Protein AF-A0A814A1U7-F1 (afdb_monomer_lite)

Radius of gyration: 30.27 Å; chains: 1; bounding box: 47×114×63 Å

Foldseek 3Di:
DPPDDPDPPDDPPPVFKDKAKAWFKKKFKKFWWKKWFKKWFWAFDFDDDDPDTDTDIDIDIDIDMDHGDIDGGLIFGFFDPDDPVQVVVPVDGPPDDDQPPDPDDPVRYDPGGHDPVVRVLLSVLPPVVVVVQVVQQVVCCVVCVNTPDMGTQFMEIETPDMDIDIGIFIWIWMWGDDPDDDIWTWIARPPPRDITTQDDDQLVVQLVCLLVPVVVVVLVVQLVVLVVVPNVRSVVSSVVCDPVPVVVVSVVVSSVRSVCSVCVSVVVVVVVVVVSVVSSVVCVVRYYYDYDPVVVVVVVVVVVVVVVVVVVVVVVVVVVVVVVVVVVVVVVVVD

pLDDT: mean 80.36, std 13.81, range [25.83, 95.94]

Structure (mmCIF, N/CA/C/O backbone):
data_AF-A0A814A1U7-F1
#
_entry.id   AF-A0A814A1U7-F1
#
loop_
_atom_site.group_PDB
_atom_site.id
_atom_site.type_symbol
_atom_site.label_atom_id
_atom_site.label_alt_id
_atom_site.label_comp_id
_atom_site.label_asym_id
_atom_site.label_entity_id
_atom_site.label_seq_id
_atom_site.pdbx_PDB_ins_code
_atom_site.Cartn_x
_atom_site.Cartn_y
_atom_site.Cartn_z
_atom_site.occupancy
_atom_site.B_iso_or_equiv
_atom_site.auth_seq_id
_atom_site.auth_comp_id
_atom_site.auth_asym_id
_atom_site.auth_atom_id
_atom_site.pdbx_PDB_model_num
ATOM 1 N N . MET A 1 1 ? -5.697 7.121 -28.275 1.00 33.81 1 MET A N 1
ATOM 2 C CA . MET A 1 1 ? -5.466 7.755 -26.954 1.00 33.81 1 MET A CA 1
ATOM 3 C C . MET A 1 1 ? -4.164 8.545 -27.004 1.00 33.81 1 MET A C 1
ATOM 5 O O . MET A 1 1 ? -3.128 7.950 -27.264 1.00 33.81 1 MET A O 1
ATOM 9 N N . ARG A 1 2 ? -4.204 9.874 -26.824 1.00 25.83 2 ARG A N 1
ATOM 10 C CA . ARG A 1 2 ? -2.998 10.718 -26.730 1.00 25.83 2 ARG A CA 1
ATOM 11 C C . ARG A 1 2 ? -2.551 10.757 -25.266 1.00 25.83 2 ARG A C 1
ATOM 13 O O . ARG A 1 2 ? -3.166 11.443 -24.463 1.00 25.83 2 ARG A O 1
ATOM 20 N N . PHE A 1 3 ? -1.503 10.012 -24.923 1.00 39.44 3 PHE A N 1
ATOM 21 C CA . PHE A 1 3 ? -0.976 9.874 -23.554 1.00 39.44 3 PHE A CA 1
ATOM 22 C C . PHE A 1 3 ? -0.136 11.070 -23.068 1.00 39.44 3 PHE A C 1
ATOM 24 O O . PHE A 1 3 ? 0.721 10.930 -22.201 1.00 39.44 3 PHE A O 1
ATOM 31 N N . ALA A 1 4 ? -0.369 12.266 -23.603 1.00 35.25 4 ALA A N 1
ATOM 32 C CA . ALA A 1 4 ? 0.457 13.418 -23.290 1.00 35.25 4 ALA A CA 1
ATOM 33 C C . ALA A 1 4 ? -0.356 14.718 -23.236 1.00 35.25 4 ALA A C 1
ATOM 35 O O . ALA A 1 4 ? -0.967 15.077 -24.247 1.00 35.25 4 ALA A O 1
ATOM 36 N N . PRO A 1 5 ? -0.334 15.460 -22.110 1.00 34.09 5 PRO A N 1
ATOM 37 C CA . PRO A 1 5 ? -0.835 16.828 -22.089 1.00 34.09 5 PRO A CA 1
ATOM 38 C C . PRO A 1 5 ? 0.004 17.652 -23.074 1.00 34.09 5 PRO A C 1
ATOM 40 O O . PRO A 1 5 ? 1.224 17.524 -23.081 1.00 34.09 5 PRO A O 1
ATOM 43 N N . GLY A 1 6 ? -0.662 18.406 -23.955 1.00 36.19 6 GLY A N 1
ATOM 44 C CA . GLY A 1 6 ? -0.121 18.991 -25.191 1.00 36.19 6 GLY A CA 1
ATOM 45 C C . GLY A 1 6 ? 1.357 19.393 -25.140 1.00 36.19 6 GLY A C 1
ATOM 46 O O . GLY A 1 6 ? 1.739 20.276 -24.379 1.00 36.19 6 GLY A O 1
ATOM 47 N N . GLY A 1 7 ? 2.182 18.725 -25.958 1.00 36.50 7 GLY A N 1
ATOM 48 C CA . GLY A 1 7 ? 3.602 19.057 -26.146 1.00 36.50 7 GLY A CA 1
ATOM 49 C C . GLY A 1 7 ? 4.580 17.876 -26.246 1.00 36.50 7 GLY A C 1
ATOM 50 O O . GLY A 1 7 ? 5.752 18.099 -26.526 1.00 36.50 7 GLY A O 1
ATOM 51 N N . TRP A 1 8 ? 4.154 16.621 -26.044 1.00 41.31 8 TRP A N 1
ATOM 52 C CA . TRP A 1 8 ? 5.064 15.454 -26.045 1.00 41.31 8 TRP A CA 1
ATOM 53 C C . TRP A 1 8 ? 5.131 14.702 -27.380 1.00 41.31 8 TRP A C 1
ATOM 55 O O . TRP A 1 8 ? 5.110 13.475 -27.414 1.00 41.31 8 TRP A O 1
ATOM 65 N N . THR A 1 9 ? 5.244 15.408 -28.498 1.00 42.94 9 THR A N 1
ATOM 66 C CA . THR A 1 9 ? 5.628 14.790 -29.779 1.00 42.94 9 THR A CA 1
ATOM 67 C C . THR A 1 9 ? 7.149 14.787 -29.936 1.00 42.94 9 THR A C 1
ATOM 69 O O . THR A 1 9 ? 7.675 15.203 -30.962 1.00 42.94 9 THR A O 1
ATOM 72 N N . GLN A 1 10 ? 7.880 14.350 -28.907 1.00 44.16 10 GLN A N 1
ATOM 73 C CA . GLN A 1 10 ? 9.282 13.972 -29.068 1.00 44.16 10 GLN A CA 1
ATOM 74 C C . GLN A 1 10 ? 9.359 12.453 -29.150 1.00 44.16 10 GLN A C 1
ATOM 76 O O . GLN A 1 10 ? 9.298 11.767 -28.136 1.00 44.16 10 GLN A O 1
ATOM 81 N N . SER A 1 11 ? 9.431 11.994 -30.402 1.00 43.44 11 SER A N 1
ATOM 82 C CA . SER A 1 11 ? 10.019 10.748 -30.898 1.00 43.44 11 SER A CA 1
ATOM 83 C C . SER A 1 11 ? 10.572 9.824 -29.806 1.00 43.44 11 SER A C 1
ATOM 85 O O . SER A 1 11 ? 11.769 9.805 -29.517 1.00 43.44 11 SER A O 1
ATOM 87 N N . ALA A 1 12 ? 9.694 9.030 -29.194 1.00 46.31 12 ALA A N 1
ATOM 88 C CA . ALA A 1 12 ? 10.126 7.706 -28.792 1.00 46.31 12 ALA A CA 1
ATOM 89 C C . ALA A 1 12 ? 10.355 6.967 -30.113 1.00 46.31 12 ALA A C 1
ATOM 91 O O . ALA A 1 12 ? 9.418 6.853 -30.898 1.00 46.31 12 ALA A O 1
ATOM 92 N N . LYS A 1 13 ? 11.595 6.551 -30.406 1.00 53.41 13 LYS A N 1
ATOM 93 C CA . LYS A 1 13 ? 11.842 5.620 -31.518 1.00 53.41 13 LYS A CA 1
ATOM 94 C C . LYS A 1 13 ? 10.863 4.454 -31.361 1.00 53.41 13 LYS A C 1
ATOM 96 O O . LYS A 1 13 ? 10.737 3.952 -30.245 1.00 53.41 13 LYS A O 1
ATOM 101 N N . ASP A 1 14 ? 10.188 4.048 -32.432 1.00 54.12 14 ASP A N 1
ATOM 102 C CA . ASP A 1 14 ? 9.080 3.081 -32.376 1.00 54.12 14 ASP A CA 1
ATOM 103 C C . ASP A 1 14 ? 9.466 1.727 -31.734 1.00 54.12 14 ASP A C 1
ATOM 105 O O . ASP A 1 14 ? 8.615 1.053 -31.161 1.00 54.12 14 ASP A O 1
ATOM 109 N N . ASP A 1 15 ? 10.760 1.390 -31.671 1.00 57.28 15 ASP A N 1
ATOM 110 C CA . ASP A 1 15 ? 11.285 0.198 -30.979 1.00 57.28 15 ASP A CA 1
ATOM 111 C C . ASP A 1 15 ? 11.422 0.345 -29.444 1.00 57.28 15 ASP A C 1
ATOM 113 O O . ASP A 1 15 ? 11.873 -0.572 -28.754 1.00 57.28 15 ASP A O 1
ATOM 117 N N . ALA A 1 16 ? 11.097 1.509 -28.872 1.00 74.56 16 ALA A N 1
ATOM 118 C CA . ALA A 1 16 ? 11.360 1.831 -27.467 1.00 74.56 16 ALA A CA 1
ATOM 119 C C . ALA A 1 16 ? 10.161 1.628 -26.530 1.00 74.56 16 ALA A C 1
ATOM 121 O O . ALA A 1 16 ? 10.331 1.817 -25.323 1.00 74.56 16 ALA A O 1
ATOM 122 N N . ILE A 1 17 ? 8.977 1.284 -27.051 1.00 84.31 17 ILE A N 1
ATOM 123 C CA . ILE A 1 17 ? 7.746 1.102 -26.270 1.00 84.31 17 ILE A CA 1
ATOM 124 C C . ILE A 1 17 ? 7.212 -0.313 -26.484 1.00 84.31 17 ILE A C 1
ATOM 126 O O . ILE A 1 17 ? 6.809 -0.688 -27.579 1.00 84.31 17 ILE A O 1
ATOM 130 N N . THR A 1 18 ? 7.144 -1.091 -25.411 1.00 88.19 18 THR A N 1
ATOM 131 C CA . THR A 1 18 ? 6.508 -2.407 -25.400 1.00 88.19 18 THR A CA 1
ATOM 132 C C . THR A 1 18 ? 5.219 -2.321 -24.602 1.00 88.19 18 THR A C 1
ATOM 134 O O . THR A 1 18 ? 5.239 -2.024 -23.408 1.00 88.19 18 THR A O 1
ATOM 137 N N . ILE A 1 19 ? 4.093 -2.592 -25.259 1.00 90.19 19 ILE A N 1
ATOM 138 C CA . ILE A 1 19 ? 2.786 -2.702 -24.612 1.00 90.19 19 ILE A CA 1
ATOM 139 C C . ILE A 1 19 ? 2.450 -4.183 -24.520 1.00 90.19 19 ILE A C 1
ATOM 141 O O . ILE A 1 19 ? 2.336 -4.865 -25.535 1.00 90.19 19 ILE A O 1
ATOM 145 N N . THR A 1 20 ? 2.275 -4.681 -23.304 1.00 89.38 20 THR A N 1
ATOM 146 C CA . THR A 1 20 ? 1.893 -6.070 -23.060 1.00 89.38 20 THR A CA 1
ATOM 147 C C . THR A 1 20 ? 0.608 -6.087 -22.255 1.00 89.38 20 THR A C 1
ATOM 149 O O . THR A 1 20 ? 0.557 -5.563 -21.143 1.00 89.38 20 THR A O 1
ATOM 152 N N . ARG A 1 21 ? -0.442 -6.698 -22.802 1.00 88.38 21 ARG A N 1
ATOM 153 C CA . ARG A 1 21 ? -1.642 -7.007 -22.026 1.00 88.38 21 ARG A CA 1
ATOM 154 C C . ARG A 1 21 ? -1.325 -8.186 -21.111 1.00 88.38 21 ARG A C 1
ATOM 156 O O . ARG A 1 21 ? -0.769 -9.173 -21.571 1.00 88.38 21 ARG A O 1
ATOM 163 N N . ARG A 1 22 ? -1.663 -8.078 -19.830 1.00 87.88 22 ARG A N 1
ATOM 164 C CA . ARG A 1 22 ? -1.512 -9.161 -18.856 1.00 87.88 22 ARG A CA 1
ATOM 165 C C . ARG A 1 22 ? -2.772 -9.311 -18.025 1.00 87.88 22 ARG A C 1
ATOM 167 O O . ARG A 1 22 ? -3.409 -8.319 -17.670 1.00 87.88 22 ARG A O 1
ATOM 174 N N . TYR A 1 23 ? -3.098 -10.548 -17.685 1.00 88.94 23 TYR A N 1
ATOM 175 C CA . TYR A 1 23 ? -4.104 -10.867 -16.684 1.00 88.94 23 TYR A CA 1
ATOM 176 C C . TYR A 1 23 ? -3.419 -11.088 -15.349 1.00 88.94 23 TYR A C 1
ATOM 178 O O . TYR A 1 23 ? -2.764 -12.106 -15.118 1.00 88.94 23 TYR A O 1
ATOM 186 N N . LEU A 1 24 ? -3.551 -10.094 -14.480 1.00 89.94 24 LEU A N 1
ATOM 187 C CA . LEU A 1 24 ? -2.929 -10.125 -13.171 1.00 89.94 24 LEU A CA 1
ATOM 188 C C . LEU A 1 24 ? -3.838 -10.845 -12.175 1.00 89.94 24 LEU A C 1
ATOM 190 O O . LEU A 1 24 ? -5.026 -10.520 -12.108 1.00 89.94 24 LEU A O 1
ATOM 194 N N . PRO A 1 25 ? -3.305 -11.786 -11.386 1.00 90.19 25 PRO A N 1
ATOM 195 C CA . PRO A 1 25 ? -4.079 -12.488 -10.381 1.00 90.19 25 PRO A CA 1
ATOM 196 C C . PRO A 1 25 ? -4.271 -11.613 -9.137 1.00 90.19 25 PRO A C 1
ATOM 198 O O . PRO A 1 25 ? -3.331 -11.009 -8.617 1.00 90.19 25 PRO A O 1
ATOM 201 N N . PHE A 1 26 ? -5.495 -11.584 -8.627 1.00 90.69 26 PHE A N 1
ATOM 202 C CA . PHE A 1 26 ? -5.886 -10.911 -7.399 1.00 90.69 26 PHE A CA 1
ATOM 203 C C . PHE A 1 26 ? -6.677 -11.863 -6.509 1.00 90.69 26 PHE A C 1
ATOM 205 O O . PHE A 1 26 ? -7.679 -12.437 -6.928 1.00 90.69 26 PHE A O 1
ATOM 212 N N . TRP A 1 27 ? -6.270 -11.979 -5.251 1.00 90.81 27 TRP A N 1
ATOM 213 C CA . TRP A 1 27 ? -7.129 -12.534 -4.217 1.00 90.81 27 TRP A CA 1
ATOM 214 C C . TRP A 1 27 ? -8.122 -11.458 -3.798 1.00 90.81 27 TRP A C 1
ATOM 216 O O . TRP A 1 27 ? -7.737 -10.418 -3.268 1.00 90.81 27 TRP A O 1
ATOM 226 N N . ASN A 1 28 ? -9.399 -11.694 -4.064 1.00 91.88 28 ASN A N 1
ATOM 227 C CA . ASN A 1 28 ? -10.483 -10.877 -3.551 1.00 91.88 28 ASN A CA 1
ATOM 228 C C . ASN A 1 28 ? -10.977 -11.519 -2.255 1.00 91.88 28 ASN A C 1
ATOM 230 O O . ASN A 1 28 ? -11.442 -12.663 -2.251 1.00 91.88 28 ASN A O 1
ATOM 234 N N . LEU A 1 29 ? -10.816 -10.785 -1.158 1.00 91.88 29 LEU A N 1
ATOM 235 C CA . LEU A 1 29 ? -11.235 -11.204 0.169 1.00 91.88 29 LEU A CA 1
ATOM 236 C C . LEU A 1 29 ? -12.486 -10.445 0.589 1.00 91.88 29 LEU A C 1
ATOM 238 O O . LEU A 1 29 ? -12.583 -9.227 0.427 1.00 91.88 29 LEU A O 1
ATOM 242 N N . SER A 1 30 ? -13.409 -11.168 1.206 1.00 92.50 30 SER A N 1
ATOM 243 C CA . SER A 1 30 ? -14.515 -10.591 1.957 1.00 92.50 30 SER A CA 1
ATOM 244 C C . SER A 1 30 ? -14.513 -11.160 3.368 1.00 92.50 30 SER A C 1
ATOM 246 O O . SER A 1 30 ? -14.499 -12.375 3.560 1.00 92.50 30 SER A O 1
ATOM 248 N N . LEU A 1 31 ? -14.506 -10.271 4.356 1.00 94.62 31 LEU A N 1
ATOM 249 C CA . LEU A 1 31 ? -14.441 -10.593 5.774 1.00 94.62 31 LEU A CA 1
ATOM 250 C C . LEU A 1 31 ? -15.675 -10.051 6.484 1.00 94.62 31 LEU A C 1
ATOM 252 O O . LEU A 1 31 ? -16.145 -8.946 6.199 1.00 94.62 31 LEU A O 1
ATOM 256 N N . GLN A 1 32 ? -16.185 -10.829 7.428 1.00 95.12 32 GLN A N 1
ATOM 257 C CA . GLN A 1 32 ? -17.180 -10.388 8.395 1.00 95.12 32 GLN A CA 1
ATOM 258 C C . GLN A 1 32 ? -16.664 -10.693 9.794 1.00 95.12 32 GLN A C 1
ATOM 260 O O . GLN A 1 32 ? -16.137 -11.782 10.028 1.00 95.12 32 GLN A O 1
ATOM 265 N N . GLY A 1 33 ? -16.803 -9.737 10.704 1.00 94.56 33 GLY A N 1
ATOM 266 C CA . GLY A 1 33 ? -16.214 -9.847 12.029 1.00 94.56 33 GLY A CA 1
ATOM 267 C C . GLY A 1 33 ? -16.655 -8.763 13.000 1.00 94.56 33 GLY A C 1
ATOM 268 O O . GLY A 1 33 ? -17.528 -7.943 12.698 1.00 94.56 33 GLY A O 1
ATOM 269 N N . SER A 1 34 ? -16.015 -8.747 14.161 1.00 95.56 34 SER A N 1
ATOM 270 C CA . SER A 1 34 ? -16.088 -7.654 15.129 1.00 95.56 34 SER A CA 1
ATOM 271 C C . SER A 1 34 ? -14.692 -7.111 15.423 1.00 95.56 34 SER A C 1
ATOM 273 O O . SER A 1 34 ? -13.684 -7.793 15.245 1.00 95.56 34 SER A O 1
ATOM 275 N N . ILE A 1 35 ? -14.621 -5.848 15.834 1.00 95.88 35 ILE A N 1
ATOM 276 C CA . ILE A 1 35 ? -13.378 -5.206 16.257 1.00 95.88 35 ILE A CA 1
ATOM 277 C C . ILE A 1 35 ? -13.496 -4.841 17.728 1.00 95.88 35 ILE A C 1
ATOM 279 O O . ILE A 1 35 ? -14.439 -4.149 18.099 1.00 95.88 35 ILE A O 1
ATOM 283 N N . ASN A 1 36 ? -12.477 -5.179 18.514 1.00 95.62 36 ASN A N 1
ATOM 284 C CA . ASN A 1 36 ? -12.209 -4.580 19.818 1.00 95.62 36 ASN A CA 1
ATOM 285 C C . ASN A 1 36 ? -10.946 -3.718 19.703 1.00 95.62 36 ASN A C 1
ATOM 287 O O . ASN A 1 36 ? -9.848 -4.238 19.521 1.00 95.62 36 ASN A O 1
ATOM 291 N N . ALA A 1 37 ? -11.092 -2.399 19.760 1.00 95.00 37 ALA A N 1
ATOM 292 C CA . ALA A 1 37 ? -10.016 -1.432 19.574 1.00 95.00 37 ALA A CA 1
ATOM 293 C C . ALA A 1 37 ? -9.726 -0.638 20.851 1.00 95.00 37 ALA A C 1
ATOM 295 O O . ALA A 1 37 ? -10.621 -0.333 21.634 1.00 95.00 37 ALA A O 1
ATOM 296 N N . SER A 1 38 ? -8.468 -0.242 21.018 1.00 94.62 38 SER A N 1
ATOM 297 C CA . SER A 1 38 ? -8.065 0.824 21.931 1.00 94.62 38 SER A CA 1
ATOM 298 C C . SER A 1 38 ? -7.841 2.092 21.112 1.00 94.62 38 SER A C 1
ATOM 300 O O . SER A 1 38 ? -7.116 2.092 20.110 1.00 94.62 38 SER A O 1
ATOM 302 N N . VAL A 1 39 ? -8.508 3.175 21.505 1.00 94.38 39 VAL A N 1
ATOM 303 C CA . VAL A 1 39 ? -8.391 4.470 20.835 1.00 94.38 39 VAL A CA 1
ATOM 304 C C . VAL A 1 39 ? -7.916 5.505 21.839 1.00 94.38 39 VAL A C 1
ATOM 306 O O . VAL A 1 39 ? -8.529 5.715 22.882 1.00 94.38 39 VAL A O 1
ATOM 309 N N . ASN A 1 40 ? -6.823 6.176 21.502 1.00 94.50 40 ASN A N 1
ATOM 310 C CA . ASN A 1 40 ? -6.361 7.356 22.201 1.00 94.50 40 ASN A CA 1
ATOM 311 C C . ASN A 1 40 ? -7.083 8.583 21.649 1.00 94.50 40 ASN A C 1
ATOM 313 O O . ASN A 1 40 ? -6.982 8.917 20.466 1.00 94.50 40 ASN A O 1
ATOM 317 N N . LEU A 1 41 ? -7.796 9.265 22.530 1.00 93.88 41 LEU A N 1
ATOM 318 C CA . LEU A 1 41 ? -8.505 10.500 22.256 1.00 93.88 41 LEU A CA 1
ATOM 319 C C . LEU A 1 41 ? -7.752 11.661 22.880 1.00 93.88 41 LEU A C 1
ATOM 321 O O . LEU A 1 41 ? -7.263 11.553 24.005 1.00 93.88 41 LEU A O 1
ATOM 325 N N . ALA A 1 42 ? -7.670 12.776 22.168 1.00 92.62 42 ALA A N 1
ATOM 326 C CA . ALA A 1 42 ? -7.018 13.970 22.671 1.00 92.62 42 ALA A CA 1
ATOM 327 C C . ALA A 1 42 ? -7.862 15.218 22.449 1.00 92.62 42 ALA A C 1
ATOM 329 O O . ALA A 1 42 ? -8.367 15.465 21.353 1.00 92.62 42 ALA A O 1
ATOM 330 N N . TYR A 1 43 ? -7.976 16.018 23.505 1.00 89.00 43 TYR A N 1
ATOM 331 C CA . TYR A 1 43 ? -8.536 17.359 23.446 1.00 89.00 43 TYR A CA 1
ATOM 332 C C . TYR A 1 43 ? -7.389 18.363 23.507 1.00 89.00 43 TYR A C 1
ATOM 334 O O . TYR A 1 43 ? -6.401 18.169 24.227 1.00 89.00 43 TYR A O 1
ATOM 342 N N . ILE A 1 44 ? -7.497 19.417 22.704 1.00 85.19 44 ILE A N 1
ATOM 343 C CA . ILE A 1 44 ? -6.509 20.490 22.692 1.00 85.19 44 ILE A CA 1
ATOM 344 C C . ILE A 1 44 ? -6.961 21.521 23.717 1.00 85.19 44 ILE A C 1
ATOM 346 O O . ILE A 1 44 ? -7.926 22.250 23.501 1.00 85.19 44 ILE A O 1
ATOM 350 N N . THR A 1 45 ? -6.258 21.583 24.845 1.00 81.44 45 THR A N 1
ATOM 351 C CA . THR A 1 45 ? -6.424 22.692 25.788 1.00 81.44 45 THR A CA 1
ATOM 352 C C . THR A 1 45 ? -5.498 23.823 25.416 1.00 81.44 45 THR A C 1
ATOM 354 O O . THR A 1 45 ? -4.304 23.624 25.200 1.00 81.44 45 THR A O 1
ATOM 357 N N . VAL A 1 46 ? -6.049 25.025 25.375 1.00 82.25 46 VAL A N 1
ATOM 358 C CA . VAL A 1 46 ? -5.271 26.234 25.178 1.00 82.25 46 VAL A CA 1
ATOM 359 C C . VAL A 1 46 ? -5.039 26.859 26.547 1.00 82.25 46 VAL A C 1
ATOM 361 O O . VAL A 1 46 ? -5.940 27.473 27.114 1.00 82.25 46 VAL A O 1
ATOM 364 N N . ALA A 1 47 ? -3.843 26.671 27.104 1.00 77.25 47 ALA A N 1
ATOM 365 C CA . ALA A 1 47 ? -3.455 27.335 28.342 1.00 77.25 47 ALA A CA 1
ATOM 366 C C . ALA A 1 47 ? -2.818 28.686 28.002 1.00 77.25 47 ALA A C 1
ATOM 368 O O . ALA A 1 47 ? -1.869 28.763 27.216 1.00 77.25 47 ALA A O 1
ATOM 369 N N . LYS A 1 48 ? -3.346 29.764 28.587 1.00 70.19 48 LYS A N 1
ATOM 370 C CA . LYS A 1 48 ? -2.769 31.103 28.460 1.00 70.19 48 LYS A CA 1
ATOM 371 C C . LYS A 1 48 ? -1.814 31.338 29.625 1.00 70.19 48 LYS A C 1
ATOM 373 O O . LYS A 1 48 ? -2.259 31.491 30.758 1.00 70.19 48 LYS A O 1
ATOM 378 N N . HIS A 1 49 ? -0.515 31.391 29.340 1.00 74.62 49 HIS A N 1
ATOM 379 C CA . HIS A 1 49 ? 0.507 31.744 30.325 1.00 74.62 49 HIS A CA 1
ATOM 380 C C . HIS A 1 49 ? 1.098 33.108 29.942 1.00 74.62 49 HIS A C 1
ATOM 382 O O . HIS A 1 49 ? 1.958 33.221 29.067 1.00 74.62 49 HIS A O 1
ATOM 388 N N . GLY A 1 50 ? 0.569 34.182 30.533 1.00 81.88 50 GLY A N 1
ATOM 389 C CA . GLY A 1 50 ? 0.903 35.551 30.127 1.00 81.88 50 GLY A CA 1
ATOM 390 C C . GLY A 1 50 ? 0.401 35.887 28.712 1.00 81.88 50 GLY A C 1
ATOM 391 O O . GLY A 1 50 ? -0.802 35.824 28.448 1.00 81.88 50 GLY A O 1
ATOM 392 N N . LYS A 1 51 ? 1.313 36.272 27.804 1.00 75.50 51 LYS A N 1
ATOM 393 C CA . LYS A 1 51 ? 1.012 36.575 26.385 1.00 75.50 51 LYS A CA 1
ATOM 394 C C . LYS A 1 51 ? 1.135 35.359 25.451 1.00 75.50 51 LYS A C 1
ATOM 396 O O . LYS A 1 51 ? 0.725 35.456 24.299 1.00 75.50 51 LYS A O 1
ATOM 401 N N . THR A 1 52 ? 1.665 34.233 25.927 1.00 66.31 52 THR A N 1
ATOM 402 C CA . THR A 1 52 ? 1.923 33.051 25.093 1.00 66.31 52 THR A CA 1
ATOM 403 C C . THR A 1 52 ? 0.769 32.059 25.195 1.00 66.31 52 THR A C 1
ATOM 405 O O . THR A 1 52 ? 0.322 31.701 26.287 1.00 66.31 52 THR A O 1
ATOM 408 N N . ILE A 1 53 ? 0.288 31.621 24.034 1.00 76.44 53 ILE A N 1
ATOM 409 C CA . ILE A 1 53 ? -0.754 30.609 23.879 1.00 76.44 53 ILE A CA 1
ATOM 410 C C . ILE A 1 53 ? -0.051 29.285 23.570 1.00 76.44 53 ILE A C 1
ATOM 412 O O . ILE A 1 53 ? 0.505 29.136 22.484 1.00 76.44 53 ILE A O 1
ATOM 416 N N . VAL A 1 54 ? -0.045 28.339 24.515 1.00 79.75 54 VAL A N 1
ATOM 417 C CA . VAL A 1 54 ? 0.569 27.016 24.306 1.00 79.75 54 VAL A CA 1
ATOM 418 C C . VAL A 1 54 ? -0.534 25.959 24.211 1.00 79.75 54 VAL A C 1
ATOM 420 O O . VAL A 1 54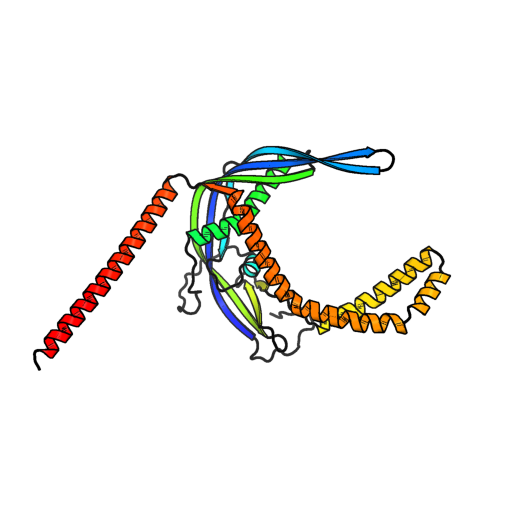 ? -1.238 25.727 25.201 1.00 79.75 54 VAL A O 1
ATOM 423 N N . PRO A 1 55 ? -0.720 25.309 23.048 1.00 79.50 55 PRO A N 1
ATOM 424 C CA . PRO A 1 55 ? -1.632 24.181 22.942 1.00 79.50 55 PRO A CA 1
ATOM 425 C C . PRO A 1 55 ? -1.042 22.990 23.706 1.00 79.50 55 PRO A C 1
ATOM 427 O O . PRO A 1 55 ? 0.042 22.508 23.387 1.00 79.50 55 PRO A O 1
ATOM 430 N N . THR A 1 56 ? -1.754 22.514 24.724 1.00 84.94 56 THR A N 1
ATOM 431 C CA . THR A 1 56 ? -1.412 21.286 25.450 1.00 84.94 56 THR A CA 1
ATOM 432 C C . THR A 1 56 ? -2.401 20.195 25.067 1.00 84.94 56 THR A C 1
ATOM 434 O O . THR A 1 56 ? -3.615 20.387 25.174 1.00 84.94 56 THR A O 1
ATOM 437 N N . GLN A 1 57 ? -1.880 19.047 24.634 1.00 88.19 57 GLN A N 1
ATOM 438 C CA . GLN A 1 57 ? -2.669 17.885 24.241 1.00 88.19 57 GLN A CA 1
ATOM 439 C C . GLN A 1 57 ? -2.637 16.842 25.359 1.00 88.19 57 GLN A C 1
ATOM 441 O O . GLN A 1 57 ? -1.567 16.370 25.744 1.00 88.19 57 GLN A O 1
ATOM 446 N N . ARG A 1 58 ? -3.809 16.485 25.889 1.00 88.75 58 ARG A N 1
ATOM 447 C CA . ARG A 1 58 ? -3.954 15.421 26.892 1.00 88.75 58 ARG A CA 1
ATOM 448 C C . ARG A 1 58 ? -4.639 14.221 26.264 1.00 88.75 58 ARG A C 1
ATOM 450 O O . ARG A 1 58 ? -5.672 14.383 25.620 1.00 88.75 58 ARG A O 1
ATOM 457 N N . TRP A 1 59 ? -4.047 13.046 26.445 1.00 91.81 59 TRP A N 1
ATOM 458 C CA . TRP A 1 59 ? -4.505 11.800 25.842 1.00 91.81 59 TRP A CA 1
ATOM 459 C C . TRP A 1 59 ? -5.267 10.937 26.846 1.00 91.81 59 TRP A C 1
ATOM 461 O O . TRP A 1 59 ? -4.831 10.772 27.983 1.00 91.81 59 TRP A O 1
ATOM 471 N N . HIS A 1 60 ? -6.365 10.343 26.392 1.00 93.50 60 HIS A N 1
ATOM 472 C CA . HIS A 1 60 ? -7.153 9.359 27.125 1.00 93.50 60 HIS A CA 1
ATOM 473 C C . HIS A 1 60 ? -7.330 8.119 26.263 1.00 93.50 60 HIS A C 1
ATOM 475 O O . HIS A 1 60 ? -7.768 8.229 25.122 1.00 93.50 60 HIS A O 1
ATOM 481 N N . SER A 1 61 ? -6.997 6.950 26.802 1.00 93.75 61 SER A N 1
ATOM 482 C CA . SER A 1 61 ? -7.239 5.683 26.117 1.00 93.75 61 SER A CA 1
ATOM 483 C C . SER A 1 61 ? -8.629 5.174 26.473 1.00 93.75 61 SER A C 1
ATOM 485 O O . SER A 1 61 ? -8.959 5.071 27.655 1.00 93.75 61 SER A O 1
ATOM 487 N N . ILE A 1 62 ? -9.443 4.882 25.461 1.00 94.75 62 ILE A N 1
ATOM 488 C CA . ILE A 1 62 ? -10.803 4.370 25.629 1.00 94.75 62 ILE A CA 1
ATOM 489 C C . ILE A 1 62 ? -10.951 3.068 24.827 1.00 94.75 62 ILE A C 1
ATOM 491 O O . ILE A 1 62 ? -10.563 3.033 23.652 1.00 94.75 62 ILE A O 1
ATOM 495 N N . PRO A 1 63 ? -11.489 1.991 25.434 1.00 95.44 63 PRO A N 1
ATOM 496 C CA . PRO A 1 63 ? -11.849 0.788 24.698 1.00 95.44 63 PRO A CA 1
ATOM 497 C C . PRO A 1 63 ? -13.096 1.041 23.843 1.00 95.44 63 PRO A C 1
ATOM 499 O O . PRO A 1 63 ? -14.044 1.695 24.274 1.00 95.44 63 PRO A O 1
ATOM 502 N N . MET A 1 64 ? -13.112 0.499 22.633 1.00 95.56 64 MET A N 1
ATOM 503 C CA . MET A 1 64 ? -14.203 0.653 21.678 1.00 95.56 64 MET A CA 1
ATOM 504 C C . MET A 1 64 ? -14.463 -0.676 20.974 1.00 95.56 64 MET A C 1
ATOM 506 O O . MET A 1 64 ? -13.520 -1.346 20.562 1.00 95.56 64 MET A O 1
ATOM 510 N N . ALA A 1 65 ? -15.734 -1.027 20.791 1.00 95.62 65 ALA A N 1
ATOM 511 C CA . ALA A 1 65 ? -16.138 -2.218 20.054 1.00 95.62 65 ALA A CA 1
ATOM 512 C C . ALA A 1 65 ? -16.969 -1.838 18.822 1.00 95.62 65 ALA A C 1
ATOM 514 O O . ALA A 1 65 ? -17.852 -0.985 18.904 1.00 95.62 65 ALA A O 1
ATOM 515 N N . ILE A 1 66 ? -16.695 -2.475 17.683 1.00 95.69 66 ILE A N 1
ATOM 516 C CA . ILE A 1 66 ? -17.491 -2.358 16.457 1.00 95.69 66 ILE A CA 1
ATOM 517 C C . ILE A 1 66 ? -17.962 -3.757 16.078 1.00 95.69 66 ILE A C 1
ATOM 519 O O . ILE A 1 66 ? -17.169 -4.595 15.651 1.00 95.69 66 ILE A O 1
ATOM 523 N N . ASN A 1 67 ? -19.263 -3.996 16.213 1.00 95.50 67 ASN A N 1
ATOM 524 C CA . ASN A 1 67 ? -19.880 -5.282 15.898 1.00 95.50 67 ASN A CA 1
ATOM 525 C C . ASN A 1 67 ? -20.358 -5.323 14.441 1.00 95.50 67 ASN A C 1
ATOM 527 O O . ASN A 1 67 ? -20.721 -4.293 13.873 1.00 95.50 67 ASN A O 1
ATOM 531 N N . ASN A 1 68 ? -20.419 -6.527 13.865 1.00 93.06 68 ASN A N 1
ATOM 532 C CA . ASN A 1 68 ? -20.956 -6.787 12.522 1.00 93.06 68 ASN A CA 1
ATOM 533 C C . ASN A 1 68 ? -20.267 -5.985 11.404 1.00 93.06 68 ASN A C 1
ATOM 535 O O . ASN A 1 68 ? -20.910 -5.529 10.455 1.00 93.06 68 ASN A O 1
ATOM 539 N N . LEU A 1 69 ? -18.948 -5.815 11.499 1.00 94.75 69 LEU A N 1
ATOM 540 C CA . LEU A 1 69 ? -18.171 -5.187 10.445 1.00 94.75 69 LEU A CA 1
ATOM 541 C C . LEU A 1 69 ? -18.090 -6.117 9.232 1.00 94.75 69 LEU A C 1
ATOM 543 O O . LEU A 1 69 ? -17.680 -7.269 9.354 1.00 94.75 69 LEU A O 1
ATOM 547 N N . SER A 1 70 ? -18.410 -5.594 8.047 1.00 94.31 70 SER A N 1
ATOM 548 C CA . SER A 1 70 ? -18.192 -6.285 6.776 1.00 94.31 70 SER A CA 1
ATOM 549 C C . SER A 1 70 ? -17.173 -5.518 5.938 1.00 94.31 70 SER A C 1
ATOM 551 O O . SER A 1 70 ? -17.435 -4.400 5.502 1.00 94.31 70 SER A O 1
ATOM 553 N N . LEU A 1 71 ? -16.018 -6.136 5.701 1.00 92.56 71 LEU A N 1
ATOM 554 C CA . LEU A 1 71 ? -15.012 -5.662 4.755 1.00 92.56 71 LEU A CA 1
ATOM 555 C C . LEU A 1 71 ? -15.187 -6.461 3.470 1.00 92.56 71 LEU A C 1
ATOM 557 O O . LEU A 1 71 ? -14.918 -7.659 3.448 1.00 92.56 71 LEU A O 1
ATOM 561 N N . ARG A 1 72 ? -15.695 -5.824 2.419 1.00 90.81 72 ARG A N 1
ATOM 562 C CA . ARG A 1 72 ? -15.975 -6.485 1.140 1.00 90.81 72 ARG A CA 1
ATOM 563 C C . ARG A 1 72 ? -14.965 -6.062 0.091 1.00 90.81 72 ARG A C 1
ATOM 565 O O . ARG A 1 72 ? -14.492 -4.930 0.107 1.00 90.81 72 ARG A O 1
ATOM 572 N N . ASP A 1 73 ? -14.689 -6.983 -0.823 1.00 86.31 73 ASP A N 1
ATOM 573 C CA . ASP A 1 73 ? -13.877 -6.753 -2.015 1.00 86.31 73 ASP A CA 1
ATOM 574 C C . ASP A 1 73 ? -12.482 -6.175 -1.751 1.00 86.31 73 ASP A C 1
ATOM 576 O O . ASP A 1 73 ? -11.980 -5.323 -2.488 1.00 86.31 73 ASP A O 1
ATOM 580 N N . VAL A 1 74 ? -11.818 -6.674 -0.708 1.00 90.38 74 VAL A N 1
ATOM 581 C CA . VAL A 1 74 ? -10.413 -6.355 -0.477 1.00 90.38 74 VAL A CA 1
ATOM 582 C C . VAL A 1 74 ? -9.579 -7.098 -1.517 1.00 90.38 74 VAL A C 1
ATOM 584 O O . VAL A 1 74 ? -9.368 -8.306 -1.419 1.00 90.38 74 VAL A O 1
ATOM 587 N N . ASN A 1 75 ? -9.113 -6.361 -2.522 1.00 90.88 75 ASN A N 1
ATOM 588 C CA . ASN A 1 75 ? -8.340 -6.900 -3.636 1.00 90.88 75 ASN A CA 1
ATOM 589 C C . ASN A 1 75 ? -6.849 -6.886 -3.316 1.00 90.88 75 ASN A C 1
ATOM 591 O O . ASN A 1 75 ? -6.275 -5.848 -2.987 1.00 90.88 75 ASN A O 1
ATOM 595 N N . ILE A 1 76 ? -6.213 -8.047 -3.425 1.00 89.94 76 ILE A N 1
ATOM 596 C CA . ILE A 1 76 ? -4.802 -8.228 -3.102 1.00 89.94 76 ILE A CA 1
ATOM 597 C C . ILE A 1 76 ? -4.114 -8.804 -4.314 1.00 89.94 76 ILE A C 1
ATOM 599 O O . ILE A 1 76 ? -4.423 -9.916 -4.735 1.00 89.94 76 ILE A O 1
ATOM 603 N N . TYR A 1 77 ? -3.156 -8.062 -4.859 1.00 89.31 77 TYR A N 1
ATOM 604 C CA . TYR A 1 77 ? -2.348 -8.564 -5.956 1.00 89.31 77 TYR A CA 1
ATOM 605 C C . TYR A 1 77 ? -1.574 -9.805 -5.512 1.00 89.31 77 TYR A C 1
ATOM 607 O O . TYR A 1 77 ? -0.749 -9.759 -4.594 1.00 89.31 77 TYR A O 1
ATOM 615 N N . ALA A 1 78 ? -1.869 -10.914 -6.177 1.00 80.31 78 ALA A N 1
ATOM 616 C CA . ALA A 1 78 ? -1.450 -12.242 -5.783 1.00 80.31 78 ALA A CA 1
ATOM 617 C C . ALA A 1 78 ? -0.099 -12.628 -6.381 1.00 80.31 78 ALA A C 1
ATOM 619 O O . ALA A 1 78 ? 0.231 -13.797 -6.342 1.00 80.31 78 ALA A O 1
ATOM 620 N N . ALA A 1 79 ? 0.686 -11.710 -6.940 1.00 80.62 79 ALA A N 1
ATOM 621 C CA . ALA A 1 79 ? 1.977 -12.053 -7.523 1.00 80.62 79 ALA A CA 1
ATOM 622 C C . ALA A 1 79 ? 3.101 -11.110 -7.068 1.00 80.62 79 ALA A C 1
ATOM 624 O O . ALA A 1 79 ? 2.912 -10.228 -6.215 1.00 80.62 79 ALA A O 1
ATOM 625 N N . GLN A 1 80 ? 4.313 -11.385 -7.552 1.00 75.75 80 GLN A N 1
ATOM 626 C CA . GLN A 1 80 ? 5.537 -10.670 -7.170 1.00 75.75 80 GLN A CA 1
ATOM 627 C C . GLN A 1 80 ? 6.213 -9.948 -8.341 1.00 75.75 80 GLN A C 1
ATOM 629 O O . GLN A 1 80 ? 7.178 -9.224 -8.102 1.00 75.75 80 GLN A O 1
ATOM 634 N N . THR A 1 81 ? 5.756 -10.124 -9.588 1.00 77.88 81 THR A N 1
ATOM 635 C CA . THR A 1 81 ? 6.514 -9.587 -10.732 1.00 77.88 81 THR A CA 1
ATOM 636 C C . THR A 1 81 ? 6.347 -8.081 -10.895 1.00 77.88 81 THR A C 1
ATOM 638 O O . THR A 1 81 ? 7.291 -7.407 -11.311 1.00 77.88 81 THR A O 1
ATOM 641 N N . LEU A 1 82 ? 5.178 -7.536 -10.543 1.00 84.31 82 LEU A N 1
ATOM 642 C CA . LEU A 1 82 ? 4.892 -6.109 -10.652 1.00 84.31 82 LEU A CA 1
ATOM 643 C C . LEU A 1 82 ? 4.919 -5.396 -9.300 1.00 84.31 82 LEU A C 1
ATOM 645 O O . LEU A 1 82 ? 4.640 -5.959 -8.239 1.00 84.31 82 LEU A O 1
ATOM 649 N N . ASP A 1 83 ? 5.235 -4.104 -9.358 1.00 83.31 83 ASP A N 1
ATOM 650 C CA . ASP A 1 83 ? 5.271 -3.248 -8.182 1.00 83.31 83 ASP A CA 1
ATOM 651 C C . ASP A 1 83 ? 3.861 -3.006 -7.622 1.00 83.31 83 ASP A C 1
ATOM 653 O O . ASP A 1 83 ? 3.051 -2.259 -8.183 1.00 83.31 83 ASP A O 1
ATOM 657 N N . ARG A 1 84 ? 3.602 -3.601 -6.453 1.00 82.62 84 ARG A N 1
ATOM 658 C CA . ARG A 1 84 ? 2.361 -3.443 -5.681 1.00 82.62 84 ARG A CA 1
ATOM 659 C C . ARG A 1 84 ? 2.025 -1.990 -5.391 1.00 82.62 84 ARG A C 1
ATOM 661 O O . ARG A 1 84 ? 0.851 -1.650 -5.307 1.00 82.62 84 ARG A O 1
ATOM 668 N N . TYR A 1 85 ? 3.026 -1.124 -5.235 1.00 83.25 85 TYR A N 1
ATOM 669 C CA . TYR A 1 85 ? 2.771 0.282 -4.951 1.00 83.25 85 TYR A CA 1
ATOM 670 C C . TYR A 1 85 ? 2.014 0.972 -6.091 1.00 83.25 85 TYR A C 1
ATOM 672 O O . TYR A 1 85 ? 1.060 1.708 -5.840 1.00 83.25 85 TYR A O 1
ATOM 680 N N . HIS A 1 86 ? 2.423 0.733 -7.337 1.00 86.94 86 HIS A N 1
ATOM 681 C CA . HIS A 1 86 ? 1.745 1.294 -8.502 1.00 86.94 86 HIS A CA 1
ATOM 682 C C . HIS A 1 86 ? 0.407 0.600 -8.760 1.00 86.94 86 HIS A C 1
ATOM 684 O O . HIS A 1 86 ? -0.564 1.282 -9.073 1.00 86.94 86 HIS A O 1
ATOM 690 N N . LEU A 1 87 ? 0.325 -0.715 -8.544 1.00 88.69 87 LEU A N 1
ATOM 691 C CA . LEU A 1 87 ? -0.935 -1.452 -8.658 1.00 88.69 87 LEU A CA 1
ATOM 692 C C . LEU A 1 87 ? -1.997 -0.952 -7.680 1.00 88.69 87 LEU A C 1
ATOM 694 O O . LEU A 1 87 ? -3.117 -0.703 -8.096 1.00 88.69 87 LEU A O 1
ATOM 698 N N . ASN A 1 88 ? -1.640 -0.705 -6.420 1.00 85.25 88 ASN A N 1
ATOM 699 C CA . ASN A 1 88 ? -2.582 -0.205 -5.415 1.00 85.25 88 ASN A CA 1
ATOM 700 C C . ASN A 1 88 ? -3.065 1.233 -5.691 1.00 85.25 88 ASN A C 1
ATOM 702 O O . ASN A 1 88 ? -3.989 1.702 -5.030 1.00 85.25 88 ASN A O 1
ATOM 706 N N . LYS A 1 89 ? -2.441 1.960 -6.632 1.00 86.69 89 LYS A N 1
ATOM 707 C CA . LYS A 1 89 ? -2.942 3.263 -7.106 1.00 86.69 89 LYS A CA 1
ATOM 708 C C . LYS A 1 89 ? -3.997 3.133 -8.194 1.00 86.69 89 LYS A C 1
ATOM 710 O O . LYS A 1 89 ? -4.781 4.062 -8.364 1.00 86.69 89 LYS A O 1
ATOM 715 N N . LEU A 1 90 ? -3.988 2.029 -8.939 1.00 86.81 90 LEU A N 1
ATOM 716 C CA . LEU A 1 90 ? -5.101 1.670 -9.803 1.00 86.81 90 LEU A CA 1
ATOM 717 C C . LEU A 1 90 ? -6.206 1.239 -8.842 1.00 86.81 90 LEU A C 1
ATOM 719 O O . LEU A 1 90 ? -6.035 0.269 -8.109 1.00 86.81 90 LEU A O 1
ATOM 723 N N . ASN A 1 91 ? -7.289 2.005 -8.743 1.00 84.81 91 ASN A N 1
ATOM 724 C CA . ASN A 1 91 ? -8.384 1.710 -7.818 1.00 84.81 91 ASN A CA 1
ATOM 725 C C . ASN A 1 91 ? -9.199 0.505 -8.330 1.00 84.81 91 ASN A C 1
ATOM 727 O O . ASN A 1 91 ? -10.337 0.650 -8.776 1.00 84.81 91 ASN A O 1
ATOM 731 N N . ILE A 1 92 ? -8.568 -0.671 -8.343 1.00 86.69 92 ILE A N 1
ATOM 732 C CA . ILE A 1 92 ? -9.071 -1.900 -8.951 1.00 86.69 92 ILE A CA 1
ATOM 733 C C . ILE A 1 92 ? -10.283 -2.378 -8.159 1.00 86.69 92 ILE A C 1
ATOM 735 O O . ILE A 1 92 ? -10.190 -2.684 -6.967 1.00 86.69 92 ILE A O 1
ATOM 739 N N . SER A 1 93 ? -11.417 -2.477 -8.849 1.00 84.75 93 SER A N 1
ATOM 740 C CA . SER A 1 93 ? -12.686 -2.920 -8.285 1.00 84.75 93 SER A CA 1
ATOM 741 C C . SER A 1 93 ? -13.339 -3.966 -9.180 1.00 84.75 93 SER A C 1
ATOM 743 O O . SER A 1 93 ? -13.457 -3.781 -10.389 1.00 84.75 93 SER A O 1
ATOM 745 N N . PHE A 1 94 ? -13.808 -5.054 -8.567 1.00 82.12 94 PHE A N 1
ATOM 746 C CA . PHE A 1 94 ? -14.528 -6.138 -9.244 1.00 82.12 94 PHE A CA 1
ATOM 747 C C . PHE A 1 94 ? -16.055 -6.015 -9.110 1.00 82.12 94 PHE A C 1
ATOM 749 O O . PHE A 1 94 ? -16.777 -6.928 -9.498 1.00 82.12 94 PHE A O 1
ATOM 756 N N . HIS A 1 95 ? -16.564 -4.910 -8.550 1.00 70.50 95 HIS A N 1
ATOM 757 C CA . HIS A 1 95 ? -17.955 -4.809 -8.086 1.00 70.50 95 HIS A CA 1
ATOM 758 C C . HIS A 1 95 ? -19.008 -4.899 -9.207 1.00 70.50 95 HIS A C 1
ATOM 760 O O . HIS A 1 95 ? -20.143 -5.274 -8.942 1.00 70.50 95 HIS A O 1
ATOM 766 N N . ASN A 1 96 ? -18.639 -4.602 -10.459 1.00 57.69 96 ASN A N 1
ATOM 767 C CA . ASN A 1 96 ? -19.597 -4.421 -11.558 1.00 57.69 96 ASN A CA 1
ATOM 768 C C . ASN A 1 96 ? -19.317 -5.264 -12.809 1.00 57.69 96 ASN A C 1
ATOM 770 O O . ASN A 1 96 ? -19.825 -4.923 -13.877 1.00 57.69 96 ASN A O 1
ATOM 774 N N . GLN A 1 97 ? -18.459 -6.289 -12.750 1.00 59.94 97 GLN A N 1
ATOM 775 C CA . GLN A 1 97 ? -17.875 -6.807 -13.992 1.00 59.94 97 GLN A CA 1
ATOM 776 C C . GLN A 1 97 ? -17.956 -8.311 -14.160 1.00 59.94 97 GLN A C 1
ATOM 778 O O . GLN A 1 97 ? -17.621 -9.088 -13.268 1.00 59.94 97 GLN A O 1
ATOM 783 N N . ASN A 1 98 ? -18.396 -8.678 -15.368 1.00 49.44 98 ASN A N 1
ATOM 784 C CA . ASN A 1 98 ? -18.382 -10.026 -15.898 1.00 49.44 98 ASN A CA 1
ATOM 785 C C . ASN A 1 98 ? -16.977 -10.590 -15.722 1.00 49.44 98 ASN A C 1
ATOM 787 O O . ASN A 1 98 ? -16.031 -10.143 -16.371 1.00 49.44 98 ASN A O 1
ATOM 791 N N . ILE A 1 99 ? -16.866 -11.560 -14.818 1.00 54.53 99 ILE A N 1
ATOM 792 C CA . ILE A 1 99 ? -15.707 -12.432 -14.690 1.00 54.53 99 ILE A CA 1
ATOM 793 C C . ILE A 1 99 ? -15.480 -12.990 -16.093 1.00 54.53 99 ILE A C 1
ATOM 795 O O . ILE A 1 99 ? -16.298 -13.759 -16.598 1.00 54.53 99 ILE A O 1
ATOM 799 N N . VAL A 1 100 ? -14.438 -12.512 -16.774 1.00 55.38 100 VAL A N 1
ATOM 800 C CA . VAL A 1 100 ? -14.128 -12.983 -18.120 1.00 55.38 100 VAL A CA 1
ATOM 801 C C . VAL A 1 100 ? -13.819 -14.464 -17.979 1.00 55.38 100 VAL A C 1
ATOM 803 O O . VAL A 1 100 ? -12.904 -14.836 -17.246 1.00 55.38 100 VAL A O 1
ATOM 806 N N . ASN A 1 101 ? -14.613 -15.306 -18.637 1.00 48.06 101 ASN A N 1
ATOM 807 C CA . ASN A 1 101 ? -14.346 -16.732 -18.703 1.00 48.06 101 ASN A CA 1
ATOM 808 C C . ASN A 1 101 ? -13.057 -16.887 -19.521 1.00 48.06 101 ASN A C 1
ATOM 810 O O . ASN A 1 101 ? -13.055 -16.661 -20.734 1.00 48.06 101 ASN A O 1
ATOM 814 N N . LEU A 1 102 ? -11.933 -17.090 -18.830 1.00 59.00 102 LEU A N 1
ATOM 815 C CA . LEU A 1 102 ? -10.605 -16.986 -19.419 1.00 59.00 102 LEU A CA 1
ATOM 816 C C . LEU A 1 102 ? -10.346 -18.190 -20.331 1.00 59.00 102 LEU A C 1
ATOM 818 O O . LEU A 1 102 ? -9.822 -19.209 -19.900 1.00 59.00 102 LEU A O 1
ATOM 822 N N . ASN A 1 103 ? -10.677 -18.046 -21.610 1.00 52.06 103 ASN A N 1
ATOM 823 C CA . ASN A 1 103 ? -10.218 -18.934 -22.672 1.00 52.06 103 ASN A CA 1
ATOM 824 C C . ASN A 1 103 ? -8.865 -18.393 -23.183 1.00 52.06 103 ASN A C 1
ATOM 826 O O . ASN A 1 103 ? -8.797 -17.816 -24.266 1.00 52.06 103 ASN A O 1
ATOM 830 N N . TYR A 1 104 ? -7.813 -18.432 -22.355 1.00 53.56 104 TYR A N 1
ATOM 831 C CA . TYR A 1 104 ? -6.538 -17.760 -22.660 1.00 53.56 104 TYR A CA 1
ATOM 832 C C . TYR A 1 104 ? -5.377 -18.724 -22.883 1.00 53.56 104 TYR A C 1
ATOM 834 O O . TYR A 1 104 ? -5.207 -19.706 -22.166 1.00 53.56 104 TYR A O 1
ATOM 842 N N . GLN A 1 105 ? -4.559 -18.384 -23.883 1.00 54.84 105 GLN A N 1
ATOM 843 C CA . GLN A 1 105 ? -3.240 -18.960 -24.107 1.00 54.84 105 GLN A CA 1
ATOM 844 C C . GLN A 1 105 ? -2.360 -18.694 -22.875 1.00 54.84 105 GLN A C 1
ATOM 846 O O . GLN A 1 105 ? -2.358 -17.595 -22.322 1.00 54.84 105 GLN A O 1
ATOM 851 N N . GLU A 1 106 ? -1.596 -19.704 -22.465 1.00 56.44 106 GLU A N 1
ATOM 852 C CA . GLU A 1 106 ? -0.814 -19.796 -21.218 1.00 56.44 106 GLU A CA 1
ATOM 853 C C . GLU A 1 106 ? 0.194 -18.642 -20.982 1.00 56.44 106 GLU A C 1
ATOM 855 O O . GLU A 1 106 ? 0.708 -18.475 -19.876 1.00 56.44 106 GLU A O 1
ATOM 860 N N . ASN A 1 107 ? 0.443 -17.815 -22.006 1.00 56.66 107 ASN A N 1
ATOM 861 C CA . ASN A 1 107 ? 1.389 -16.696 -22.003 1.00 56.66 107 ASN A CA 1
ATOM 862 C C . ASN A 1 107 ? 0.815 -15.364 -21.475 1.00 56.66 107 ASN A C 1
ATOM 864 O O . ASN A 1 107 ? 1.592 -14.476 -21.122 1.00 56.66 107 ASN A O 1
ATOM 868 N N . ASP A 1 108 ? -0.512 -15.205 -21.403 1.00 64.31 108 ASP A N 1
ATOM 869 C CA . ASP A 1 108 ? -1.152 -13.940 -20.988 1.00 64.31 108 ASP A CA 1
ATOM 870 C C . ASP A 1 108 ? -1.448 -13.871 -19.480 1.00 64.31 108 ASP A C 1
ATOM 872 O O . ASP A 1 108 ? -1.793 -12.807 -18.947 1.00 64.31 108 ASP A O 1
ATOM 876 N N . ILE A 1 109 ? -1.318 -15.006 -18.789 1.00 68.12 109 ILE A N 1
ATOM 877 C CA . ILE A 1 109 ? -1.564 -15.148 -17.356 1.00 68.12 109 ILE A CA 1
ATOM 878 C C . ILE A 1 109 ? -0.230 -15.098 -16.619 1.00 68.12 109 ILE A C 1
ATOM 880 O O . ILE A 1 109 ? 0.727 -15.786 -16.964 1.00 68.12 109 ILE A O 1
ATOM 884 N N . GLU A 1 110 ? -0.158 -14.287 -15.568 1.00 67.19 110 GLU A N 1
ATOM 885 C CA . GLU A 1 110 ? 1.030 -14.263 -14.726 1.00 67.19 110 GLU A CA 1
ATOM 886 C C . GLU A 1 110 ? 1.166 -15.579 -13.939 1.00 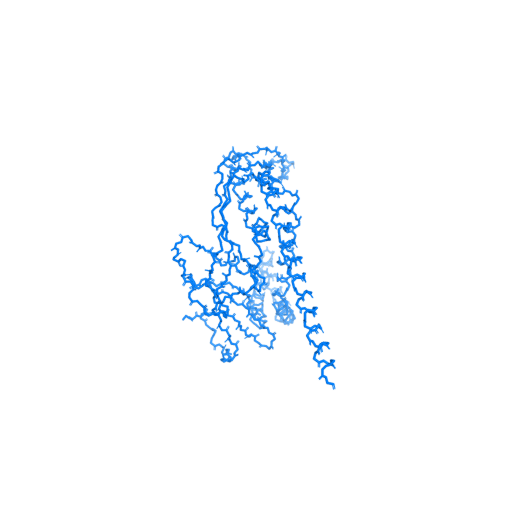67.19 110 GLU A C 1
ATOM 888 O O . GLU A 1 110 ? 0.349 -15.889 -13.073 1.00 67.19 110 GLU A O 1
ATOM 893 N N . GLN A 1 111 ? 2.219 -16.345 -14.236 1.00 58.84 111 GLN A N 1
ATOM 894 C CA . GLN A 1 111 ? 2.387 -17.738 -13.793 1.00 58.84 111 GLN A CA 1
ATOM 895 C C . GLN A 1 111 ? 2.827 -17.912 -12.325 1.00 58.84 111 GLN A C 1
ATOM 897 O O . GLN A 1 111 ? 3.055 -19.030 -11.875 1.00 58.84 111 GLN A O 1
ATOM 902 N N . TRP A 1 112 ? 2.922 -16.831 -11.545 1.00 66.81 112 TRP A N 1
ATOM 903 C CA . TRP A 1 112 ? 3.455 -16.871 -10.178 1.00 66.81 112 TRP A CA 1
ATOM 904 C C . TRP A 1 112 ? 2.471 -16.285 -9.173 1.00 66.81 112 TRP A C 1
ATOM 906 O O . TRP A 1 112 ? 2.670 -15.190 -8.643 1.00 66.81 112 TRP A O 1
ATOM 916 N N . THR A 1 113 ? 1.401 -17.032 -8.899 1.00 74.88 113 THR A N 1
ATOM 917 C CA . THR A 1 113 ? 0.485 -16.713 -7.805 1.00 74.88 113 THR A CA 1
ATOM 918 C C . THR A 1 113 ? 1.090 -17.124 -6.468 1.00 74.88 113 THR A C 1
ATOM 920 O O . THR A 1 113 ? 1.351 -18.298 -6.216 1.00 74.88 113 THR A O 1
ATOM 923 N N . VAL A 1 114 ? 1.280 -16.145 -5.597 1.00 76.81 114 VAL A N 1
ATOM 924 C CA . VAL A 1 114 ? 1.480 -16.299 -4.163 1.00 76.81 114 VAL A CA 1
ATOM 925 C C . VAL A 1 114 ? 0.329 -17.123 -3.585 1.00 76.81 114 VAL A C 1
ATOM 927 O O . VAL A 1 114 ? -0.835 -16.953 -3.970 1.00 76.81 114 VAL A O 1
ATOM 930 N N . ASP A 1 115 ? 0.666 -18.015 -2.657 1.00 79.56 115 ASP A N 1
ATOM 931 C CA . ASP A 1 115 ? -0.319 -18.831 -1.967 1.00 79.56 115 ASP A CA 1
ATOM 932 C C . ASP A 1 115 ? -1.331 -17.958 -1.210 1.00 79.56 115 ASP A C 1
ATOM 934 O O . ASP A 1 115 ? -1.077 -16.807 -0.844 1.00 79.56 115 ASP A O 1
ATOM 938 N N . ARG A 1 116 ? -2.513 -18.526 -0.993 1.00 82.19 116 ARG A N 1
ATOM 939 C CA . ARG A 1 116 ? -3.654 -17.838 -0.391 1.00 82.19 116 ARG A CA 1
ATOM 940 C C . ARG A 1 116 ? -3.334 -17.228 0.972 1.00 82.19 116 ARG A C 1
ATOM 942 O O . ARG A 1 116 ? -3.790 -16.127 1.261 1.00 82.19 116 ARG A O 1
ATOM 949 N N . ASP A 1 117 ? -2.565 -17.923 1.802 1.00 80.44 117 ASP A N 1
ATOM 950 C CA . ASP A 1 117 ? -2.338 -17.516 3.187 1.00 80.44 117 ASP A CA 1
ATOM 951 C C . ASP A 1 117 ? -1.297 -16.388 3.252 1.00 80.44 117 ASP A C 1
ATOM 953 O O . ASP A 1 117 ? -1.494 -15.392 3.951 1.00 80.44 117 ASP A O 1
ATOM 957 N N . THR A 1 118 ? -0.258 -16.456 2.417 1.00 77.62 118 THR A N 1
ATOM 958 C CA . THR A 1 118 ? 0.664 -15.333 2.213 1.00 77.62 118 THR A CA 1
ATOM 959 C C . THR A 1 118 ? -0.059 -14.121 1.624 1.00 77.62 118 THR A C 1
ATOM 961 O O . THR A 1 118 ? 0.162 -12.995 2.073 1.00 77.62 118 THR A O 1
ATOM 964 N N . ALA A 1 119 ? -0.955 -14.317 0.651 1.00 82.69 119 ALA A N 1
ATOM 965 C CA . ALA A 1 119 ? -1.761 -13.229 0.106 1.00 82.69 119 ALA A CA 1
ATOM 966 C C . ALA A 1 119 ? -2.661 -12.601 1.175 1.00 82.69 119 ALA A C 1
ATOM 968 O O . ALA A 1 119 ? -2.694 -11.376 1.285 1.00 82.69 119 ALA A O 1
ATOM 969 N N . PHE A 1 120 ? -3.320 -13.413 2.005 1.00 85.88 120 PHE A N 1
ATOM 970 C CA . PHE A 1 120 ? -4.107 -12.934 3.136 1.00 85.88 120 PHE A CA 1
ATOM 971 C C . PHE A 1 120 ? -3.267 -12.064 4.074 1.00 85.88 120 PHE A C 1
ATOM 973 O O . PHE A 1 120 ? -3.671 -10.942 4.359 1.00 85.88 120 PHE A O 1
ATOM 980 N N . GLN A 1 121 ? -2.079 -12.519 4.483 1.00 83.69 121 GLN A N 1
ATOM 981 C CA . GLN A 1 121 ? -1.195 -11.744 5.359 1.00 83.69 121 GLN A CA 1
ATOM 982 C C . GLN A 1 121 ? -0.767 -10.414 4.718 1.00 83.69 121 GLN A C 1
ATOM 984 O O . GLN A 1 121 ? -0.820 -9.363 5.351 1.00 83.69 121 GLN A O 1
ATOM 989 N N . ILE A 1 122 ? -0.410 -10.427 3.430 1.00 82.38 122 ILE A N 1
ATOM 990 C CA . ILE A 1 122 ? -0.082 -9.203 2.684 1.00 82.38 122 ILE A CA 1
ATOM 991 C C . ILE A 1 122 ? -1.272 -8.236 2.675 1.00 82.38 122 ILE A C 1
ATOM 993 O O . ILE A 1 122 ? -1.106 -7.037 2.904 1.00 82.38 122 ILE A O 1
ATOM 997 N N . GLY A 1 123 ? -2.471 -8.739 2.382 1.00 85.81 123 GLY A N 1
ATOM 998 C CA . GLY A 1 123 ? -3.683 -7.931 2.354 1.00 85.81 123 GLY A CA 1
ATOM 999 C C . GLY A 1 123 ? -4.100 -7.417 3.717 1.00 85.81 123 GLY A C 1
ATOM 1000 O O . GLY A 1 123 ? -4.573 -6.284 3.813 1.00 85.81 123 GLY A O 1
ATOM 1001 N N . TRP A 1 124 ? -3.882 -8.223 4.755 1.00 87.94 124 TRP A N 1
ATOM 1002 C CA . TRP A 1 124 ? -4.074 -7.846 6.143 1.00 87.94 124 TRP A CA 1
ATOM 1003 C C . TRP A 1 124 ? -3.287 -6.572 6.441 1.00 87.94 124 TRP A C 1
ATOM 1005 O O . TRP A 1 124 ? -3.868 -5.529 6.751 1.00 87.94 124 TRP A O 1
ATOM 1015 N N . ASP A 1 125 ? -1.979 -6.621 6.203 1.00 84.06 125 ASP A N 1
ATOM 1016 C CA . ASP A 1 125 ? -1.068 -5.541 6.567 1.00 84.06 125 ASP A CA 1
ATOM 1017 C C . ASP A 1 125 ? -1.214 -4.291 5.692 1.00 84.06 125 ASP A C 1
ATOM 1019 O O . ASP A 1 125 ? -1.106 -3.166 6.191 1.00 84.06 125 ASP A O 1
ATOM 1023 N N . LEU A 1 126 ? -1.445 -4.471 4.387 1.00 82.69 126 LEU A N 1
ATOM 1024 C CA . LEU A 1 126 ? -1.428 -3.370 3.421 1.00 82.69 126 LEU A CA 1
ATOM 1025 C C . LEU A 1 126 ? -2.794 -2.731 3.171 1.00 82.69 126 LEU A C 1
ATOM 1027 O O . LEU A 1 126 ? -2.838 -1.535 2.887 1.00 82.69 126 LEU A O 1
ATOM 1031 N N . ASN A 1 127 ? -3.884 -3.495 3.258 1.00 87.50 127 ASN A N 1
ATOM 1032 C CA . ASN A 1 127 ? -5.213 -3.031 2.855 1.00 87.50 127 ASN A CA 1
ATOM 1033 C C . ASN A 1 127 ? -6.207 -3.041 4.022 1.00 87.50 127 ASN A C 1
ATOM 1035 O O . ASN A 1 127 ? -6.881 -2.039 4.254 1.00 87.50 127 ASN A O 1
ATOM 1039 N N . ILE A 1 128 ? -6.276 -4.134 4.786 1.00 91.25 128 ILE A N 1
ATOM 1040 C CA . ILE A 1 128 ? -7.298 -4.322 5.826 1.00 91.25 128 ILE A CA 1
ATOM 1041 C C . ILE A 1 128 ? -7.008 -3.460 7.054 1.00 91.25 128 ILE A C 1
ATOM 1043 O O . ILE A 1 128 ? -7.885 -2.710 7.481 1.00 91.25 128 ILE A O 1
ATOM 1047 N N . ILE A 1 129 ? -5.786 -3.494 7.598 1.00 91.25 129 ILE A N 1
ATOM 1048 C CA . ILE A 1 129 ? -5.429 -2.699 8.783 1.00 91.25 129 ILE A CA 1
ATOM 1049 C C . ILE A 1 129 ? -5.679 -1.196 8.560 1.00 91.25 129 ILE A C 1
ATOM 1051 O O . ILE A 1 129 ? -6.310 -0.580 9.422 1.00 91.25 129 ILE A O 1
ATOM 1055 N N . PRO A 1 130 ? -5.243 -0.567 7.446 1.00 89.62 130 PRO A N 1
ATOM 1056 C CA . PRO A 1 130 ? -5.548 0.840 7.192 1.00 89.62 130 PRO A CA 1
ATOM 1057 C C . PRO A 1 130 ? -7.049 1.137 7.117 1.00 89.62 130 PRO A C 1
ATOM 1059 O O . PRO A 1 130 ? -7.489 2.146 7.669 1.00 89.62 130 PRO A O 1
ATOM 1062 N N . GLN A 1 131 ? -7.838 0.260 6.485 1.00 91.62 131 GLN A N 1
ATOM 1063 C CA . GLN A 1 131 ? -9.294 0.410 6.416 1.00 91.62 131 GLN A CA 1
ATOM 1064 C C . GLN A 1 131 ? -9.935 0.305 7.804 1.00 91.62 131 GLN A C 1
ATOM 1066 O O . GLN A 1 131 ? -10.733 1.165 8.169 1.00 91.62 131 GLN A O 1
ATOM 1071 N N . ILE A 1 132 ? -9.539 -0.679 8.616 1.00 93.50 132 ILE A N 1
ATOM 1072 C CA . ILE A 1 132 ? -10.017 -0.826 9.997 1.00 93.50 132 ILE A CA 1
ATOM 1073 C C . ILE A 1 132 ? -9.637 0.397 10.835 1.00 93.50 132 ILE A C 1
ATOM 1075 O O . ILE A 1 132 ? -10.496 0.961 11.507 1.00 93.50 132 ILE A O 1
ATOM 1079 N N . LYS A 1 133 ? -8.384 0.868 10.761 1.00 93.06 133 LYS A N 1
ATOM 1080 C CA . LYS A 1 133 ? -7.942 2.090 11.459 1.00 93.06 133 LYS A CA 1
ATOM 1081 C C . LYS A 1 133 ? -8.805 3.290 11.082 1.00 93.06 133 LYS A C 1
ATOM 1083 O O . LYS A 1 133 ? -9.223 4.036 11.964 1.00 93.06 133 LYS A O 1
ATOM 1088 N N . HIS A 1 134 ? -9.085 3.456 9.791 1.00 93.06 134 HIS A N 1
ATOM 1089 C CA . HIS A 1 134 ? -9.940 4.526 9.294 1.00 93.06 134 HIS A CA 1
ATOM 1090 C C . HIS A 1 134 ? -11.371 4.407 9.835 1.00 93.06 134 HIS A C 1
ATOM 1092 O O . HIS A 1 134 ? -11.938 5.397 10.296 1.00 93.06 134 HIS A O 1
ATOM 1098 N N . LEU A 1 135 ? -11.960 3.212 9.797 1.00 94.44 135 LEU A N 1
ATOM 1099 C CA . LEU A 1 135 ? -13.316 2.964 10.288 1.00 94.44 135 LEU A CA 1
ATOM 1100 C C . LEU A 1 135 ? -13.420 3.194 11.798 1.00 94.44 135 LEU A C 1
ATOM 1102 O O . LEU A 1 135 ? -14.340 3.871 12.249 1.00 94.44 135 LEU A O 1
ATOM 1106 N N . CYS A 1 136 ? -12.444 2.710 12.567 1.00 94.81 136 CYS A N 1
ATOM 1107 C CA . CYS A 1 136 ? -12.342 2.956 14.000 1.00 94.81 136 CYS A CA 1
ATOM 1108 C C . CYS A 1 136 ? -12.222 4.451 14.311 1.00 94.81 136 CYS A C 1
ATOM 1110 O O . CYS A 1 136 ? -12.961 4.945 15.154 1.00 94.81 136 CYS A O 1
ATOM 1112 N N . ALA A 1 137 ? -11.355 5.187 13.609 1.00 92.94 137 ALA A N 1
ATOM 1113 C CA . ALA A 1 137 ? -11.204 6.629 13.808 1.00 92.94 137 ALA A CA 1
ATOM 1114 C C . ALA A 1 137 ? -12.488 7.407 13.464 1.00 92.94 137 ALA A C 1
ATOM 1116 O O . ALA A 1 137 ? -12.878 8.325 14.180 1.00 92.94 137 ALA A O 1
ATOM 1117 N N . GLN A 1 138 ? -13.191 7.023 12.393 1.00 95.31 138 GLN A N 1
ATOM 1118 C CA . GLN A 1 138 ? -14.490 7.614 12.061 1.00 95.31 138 GLN A CA 1
ATOM 1119 C C . GLN A 1 138 ? -15.556 7.293 13.109 1.00 95.31 138 GLN A C 1
ATOM 1121 O O . GLN A 1 138 ? -16.382 8.145 13.432 1.00 95.31 138 GLN A O 1
ATOM 1126 N N . HIS A 1 139 ? -15.570 6.063 13.620 1.00 95.75 139 HIS A N 1
ATOM 1127 C CA . HIS A 1 139 ? -16.524 5.647 14.639 1.00 95.75 139 HIS A CA 1
ATOM 1128 C C . HIS A 1 139 ? -16.263 6.368 15.967 1.00 95.75 139 HIS A C 1
ATOM 1130 O O . HIS A 1 139 ? -17.194 6.916 16.554 1.00 95.75 139 HIS A O 1
ATOM 1136 N N . SER A 1 140 ? -15.000 6.474 16.389 1.00 95.44 140 SER A N 1
ATOM 1137 C CA . SER A 1 140 ? -14.619 7.208 17.597 1.00 95.44 140 SER A CA 1
ATOM 1138 C C . SER A 1 140 ? -14.939 8.697 17.485 1.00 95.44 140 SER A C 1
ATOM 1140 O O . SER A 1 140 ? -15.423 9.283 18.448 1.00 95.44 140 SER A O 1
ATOM 1142 N N . GLN A 1 141 ? -14.763 9.303 16.306 1.00 95.38 141 GLN A N 1
ATOM 1143 C CA . GLN A 1 141 ? -15.144 10.696 16.064 1.00 95.38 141 GLN A CA 1
ATOM 1144 C C . GLN A 1 141 ? -16.653 10.926 16.214 1.00 95.38 141 GLN A C 1
ATOM 1146 O O . GLN A 1 141 ? -17.066 11.970 16.713 1.00 95.38 141 GLN A O 1
ATOM 1151 N N . LYS A 1 142 ? -17.478 9.952 15.812 1.00 95.94 142 LYS A N 1
ATOM 1152 C CA . LYS A 1 142 ? -18.936 10.016 15.987 1.00 95.94 142 LYS A CA 1
ATOM 1153 C C . LYS A 1 142 ? -19.358 9.840 17.444 1.00 95.94 142 LYS A C 1
ATOM 1155 O O . LYS A 1 142 ? -20.267 10.532 17.885 1.00 95.94 142 LYS A O 1
ATOM 1160 N N . LEU A 1 143 ? -18.722 8.920 18.171 1.00 95.44 143 LEU A N 1
ATOM 1161 C CA . LEU A 1 143 ? -19.036 8.649 19.579 1.00 95.44 143 LEU A CA 1
ATOM 1162 C C . LEU A 1 143 ? -18.520 9.742 20.522 1.00 95.44 143 LEU A C 1
ATOM 1164 O O . LEU A 1 143 ? -19.165 10.045 21.523 1.00 95.44 143 LEU A O 1
ATOM 1168 N N . TYR A 1 144 ? -17.373 10.337 20.197 1.00 94.94 144 TYR A N 1
ATOM 1169 C CA . TYR A 1 144 ? -16.681 11.303 21.044 1.00 94.94 144 TYR A CA 1
ATOM 1170 C C . TYR A 1 144 ? -16.327 12.590 20.276 1.00 94.94 144 TYR A C 1
ATOM 1172 O O . TYR A 1 144 ? -15.144 12.925 20.128 1.00 94.94 144 TYR A O 1
ATOM 1180 N N . PRO A 1 145 ? -17.331 13.341 19.785 1.00 94.50 145 PRO A N 1
ATOM 1181 C CA . PRO A 1 145 ? -17.114 14.547 18.984 1.00 94.50 145 PRO A CA 1
ATOM 1182 C C . PRO A 1 145 ? -16.387 15.668 19.744 1.00 94.50 145 PRO A C 1
ATOM 1184 O O . PRO A 1 145 ? -15.843 16.576 19.121 1.00 94.50 145 PRO A O 1
ATOM 1187 N N . GLN A 1 146 ? -16.341 15.608 21.078 1.00 92.44 146 GLN A N 1
ATOM 1188 C CA . GLN A 1 146 ? -15.644 16.575 21.928 1.00 92.44 146 GLN A CA 1
ATOM 1189 C C . GLN A 1 146 ? -14.108 16.505 21.842 1.00 92.44 146 GLN A C 1
ATOM 1191 O O . GLN A 1 146 ? -13.437 17.417 22.321 1.00 92.44 146 GLN A O 1
ATOM 1196 N N . TYR A 1 147 ? -13.536 15.448 21.254 1.00 92.06 147 TYR A N 1
ATOM 1197 C CA . TYR A 1 147 ? -12.086 15.311 21.086 1.00 92.06 147 TYR A CA 1
ATOM 1198 C C . TYR A 1 147 ? -11.655 15.685 19.667 1.00 92.06 147 TYR A C 1
ATOM 1200 O O . TYR A 1 147 ? -12.248 15.250 18.680 1.00 92.06 147 TYR A O 1
ATOM 1208 N N . ASN A 1 148 ? -10.572 16.457 19.568 1.00 90.00 148 ASN A N 1
ATOM 1209 C CA . ASN A 1 148 ? -10.020 16.940 18.302 1.00 90.00 148 ASN A CA 1
ATOM 1210 C C . ASN A 1 148 ? -9.224 15.859 17.564 1.00 90.00 148 ASN A C 1
ATOM 1212 O O . ASN A 1 148 ? -9.223 15.821 16.336 1.00 90.00 148 ASN A O 1
ATOM 1216 N N . THR A 1 149 ? -8.531 15.000 18.314 1.00 92.38 149 THR A N 1
ATOM 1217 C CA . THR A 1 149 ? -7.607 14.009 17.758 1.00 92.38 149 THR A CA 1
ATOM 1218 C C . THR A 1 149 ? -8.030 12.609 18.172 1.00 92.38 149 THR A C 1
ATOM 1220 O O . THR A 1 149 ? -8.250 12.347 19.353 1.00 92.38 149 THR A O 1
ATOM 1223 N N . HIS A 1 150 ? -8.094 11.710 17.190 1.00 93.62 150 HIS A N 1
ATOM 1224 C CA . HIS A 1 150 ? -8.477 10.308 17.346 1.00 93.62 150 HIS A CA 1
ATOM 1225 C C . HIS A 1 150 ? -7.354 9.437 16.792 1.00 93.62 150 HIS A C 1
ATOM 1227 O O . HIS A 1 150 ? -7.028 9.528 15.609 1.00 93.62 150 HIS A O 1
ATOM 1233 N N . GLN A 1 151 ? -6.741 8.611 17.634 1.00 92.38 151 GLN A N 1
ATOM 1234 C CA . GLN A 1 151 ? -5.644 7.736 17.235 1.00 92.38 151 GLN A CA 1
ATOM 1235 C C . GLN A 1 151 ? -5.893 6.309 17.715 1.00 92.38 151 GLN A C 1
ATOM 1237 O O . GLN A 1 151 ? -5.883 6.034 18.908 1.00 92.38 151 GLN A O 1
ATOM 1242 N N . VAL A 1 152 ? -6.060 5.380 16.776 1.00 92.38 152 VAL A N 1
ATOM 1243 C CA . VAL A 1 152 ? -6.167 3.947 17.083 1.00 92.38 152 VAL A CA 1
ATOM 1244 C C . VAL A 1 152 ? -4.782 3.417 17.460 1.00 92.38 152 VAL A C 1
ATOM 1246 O O . VAL A 1 152 ? -3.860 3.485 16.645 1.00 92.38 152 VAL A O 1
ATOM 1249 N N . THR A 1 153 ? -4.625 2.914 18.684 1.00 90.38 153 THR A N 1
ATOM 1250 C CA . THR A 1 153 ? -3.347 2.394 19.205 1.00 90.38 153 THR A CA 1
ATOM 1251 C C . THR A 1 153 ? -3.186 0.909 18.931 1.00 90.38 153 THR A C 1
ATOM 1253 O O . THR A 1 153 ? -2.128 0.479 18.480 1.00 90.38 153 THR A O 1
ATOM 1256 N N . SER A 1 154 ? -4.241 0.138 19.162 1.00 91.50 154 SER A N 1
ATOM 1257 C CA . SER A 1 154 ? -4.295 -1.297 18.911 1.00 91.50 154 SER A CA 1
ATOM 1258 C C . SER A 1 154 ? -5.722 -1.709 18.578 1.00 91.50 154 SER A C 1
ATOM 1260 O O . SER A 1 154 ? -6.686 -1.017 18.916 1.00 91.50 154 SER A O 1
ATOM 1262 N N . PHE A 1 155 ? -5.865 -2.838 17.896 1.00 93.62 155 PHE A N 1
ATOM 1263 C CA . PHE A 1 155 ? -7.152 -3.501 17.779 1.00 93.62 155 PHE A CA 1
ATOM 1264 C C . PHE A 1 155 ? -6.975 -5.005 17.622 1.00 93.62 155 PHE A C 1
ATOM 1266 O O . PHE A 1 155 ? -5.958 -5.478 17.113 1.00 93.62 155 PHE A O 1
ATOM 1273 N N . HIS A 1 156 ? -8.005 -5.724 18.038 1.00 93.75 156 HIS A N 1
ATOM 1274 C CA . HIS A 1 156 ? -8.199 -7.135 17.792 1.00 93.75 156 HIS A CA 1
ATOM 1275 C C . HIS A 1 156 ? -9.413 -7.306 16.878 1.00 93.75 156 HIS A C 1
ATOM 1277 O O . HIS A 1 156 ? -10.486 -6.778 17.180 1.00 93.75 156 HIS A O 1
ATOM 1283 N N . PHE A 1 157 ? -9.234 -7.999 15.754 1.00 94.00 157 PHE A N 1
ATOM 1284 C CA . PHE A 1 157 ? -10.319 -8.302 14.822 1.00 94.00 157 PHE A CA 1
ATOM 1285 C C . PHE A 1 157 ? -10.700 -9.776 14.910 1.00 94.00 157 PHE A C 1
ATOM 1287 O O . PHE A 1 157 ? -9.915 -10.651 14.541 1.00 94.00 157 PHE A O 1
ATOM 1294 N N . GLU A 1 158 ? -11.915 -10.038 15.372 1.00 92.88 158 GLU A N 1
ATOM 1295 C CA . GLU A 1 158 ? -12.477 -11.378 15.451 1.00 92.88 158 GLU A CA 1
ATOM 1296 C C . GLU A 1 158 ? -13.194 -11.696 14.136 1.00 92.88 158 GLU A C 1
ATOM 1298 O O . GLU A 1 158 ? -14.176 -11.043 13.776 1.00 92.88 158 GLU A O 1
ATOM 1303 N N . ILE A 1 159 ? -12.696 -12.684 13.389 1.00 91.50 159 ILE A N 1
ATOM 1304 C CA . ILE A 1 159 ? -13.234 -13.034 12.069 1.00 91.50 159 ILE A CA 1
ATOM 1305 C C . ILE A 1 159 ? -14.285 -14.138 12.217 1.00 91.50 159 ILE A C 1
ATOM 1307 O O . ILE A 1 159 ? -13.958 -15.285 12.520 1.00 91.50 159 ILE A O 1
ATOM 1311 N N . TYR A 1 160 ? -15.544 -13.812 11.918 1.00 91.88 160 TYR A N 1
ATOM 1312 C CA . TYR A 1 160 ? -16.661 -14.764 11.909 1.00 91.88 160 TYR A CA 1
ATOM 1313 C C . TYR A 1 160 ? -16.790 -15.504 10.583 1.00 91.88 160 TYR A C 1
ATOM 1315 O O . TYR A 1 160 ? -17.095 -16.694 10.550 1.00 91.88 160 TYR A O 1
ATOM 1323 N N . SER A 1 161 ? -16.573 -14.795 9.476 1.00 90.94 161 SER A N 1
ATOM 1324 C CA . SER A 1 161 ? -16.682 -15.356 8.134 1.00 90.94 161 SER A CA 1
ATOM 1325 C C . SER A 1 161 ? -15.615 -14.775 7.222 1.00 90.94 161 SER A C 1
ATOM 1327 O O . SER A 1 161 ? -15.306 -13.582 7.274 1.00 90.94 161 SER A O 1
ATOM 1329 N N . LYS A 1 162 ? -15.061 -15.641 6.374 1.00 90.06 162 LYS A N 1
ATOM 1330 C CA . LYS A 1 162 ? -14.048 -15.309 5.379 1.00 90.06 162 LYS A CA 1
ATOM 1331 C C . LYS A 1 162 ? -14.404 -15.972 4.055 1.00 90.06 162 LYS A C 1
ATOM 1333 O O . LYS A 1 162 ? -14.563 -17.189 3.989 1.00 90.06 162 LYS A O 1
ATOM 1338 N N . GLN A 1 163 ? -14.497 -15.168 3.006 1.00 90.44 163 GLN A N 1
ATOM 1339 C CA . GLN A 1 163 ? -14.662 -15.615 1.628 1.00 90.44 163 GLN A CA 1
ATOM 1340 C C . GLN A 1 163 ? -13.468 -15.139 0.813 1.00 90.44 163 GLN A C 1
ATOM 1342 O O . GLN A 1 163 ? -13.069 -13.979 0.908 1.00 90.44 163 GLN A O 1
ATOM 1347 N N . GLU A 1 164 ? -12.897 -16.038 0.023 1.00 87.56 164 GLU A N 1
ATOM 1348 C CA . GLU A 1 164 ? -11.679 -15.785 -0.742 1.00 87.56 164 GLU A CA 1
ATOM 1349 C C . GLU A 1 164 ? -11.887 -16.339 -2.144 1.00 87.56 164 GLU A C 1
ATOM 1351 O O . GLU A 1 164 ? -12.259 -17.502 -2.310 1.00 87.56 164 GLU A O 1
ATOM 1356 N N . ARG A 1 165 ? -11.661 -15.508 -3.156 1.00 88.75 165 ARG A N 1
ATOM 1357 C CA . ARG A 1 165 ? -11.748 -15.911 -4.560 1.00 88.75 165 ARG A CA 1
ATOM 1358 C C . ARG A 1 165 ? -10.549 -15.372 -5.322 1.00 88.75 165 ARG A C 1
ATOM 1360 O O . ARG A 1 165 ? -10.166 -14.218 -5.135 1.00 88.75 165 ARG A O 1
ATOM 1367 N N . LEU A 1 166 ? -9.960 -16.210 -6.167 1.00 87.06 166 LEU A N 1
ATOM 1368 C CA . LEU A 1 166 ? -8.915 -15.787 -7.090 1.00 87.06 166 LEU A CA 1
ATOM 1369 C C . LEU A 1 166 ? -9.585 -15.223 -8.343 1.00 87.06 166 LEU A C 1
ATOM 1371 O O . LEU A 1 166 ? -10.364 -15.912 -8.999 1.00 87.06 166 LEU A O 1
ATOM 1375 N N . LEU A 1 167 ? -9.305 -13.962 -8.645 1.00 88.25 167 LEU A N 1
ATOM 1376 C CA . LEU A 1 167 ? -9.820 -13.242 -9.802 1.00 88.25 167 LEU A CA 1
ATOM 1377 C C . LEU A 1 167 ? -8.656 -12.761 -10.656 1.00 88.25 167 LEU A C 1
ATOM 1379 O O . LEU A 1 167 ? -7.569 -12.506 -10.150 1.00 88.25 167 LEU A O 1
ATOM 1383 N N . TYR A 1 168 ? -8.898 -12.586 -11.946 1.00 87.44 168 TYR A N 1
ATOM 1384 C CA . TYR A 1 168 ? -7.905 -12.048 -12.864 1.00 87.44 168 TYR A CA 1
ATOM 1385 C C . TYR A 1 168 ? -8.371 -10.701 -13.389 1.00 87.44 168 TYR A C 1
ATOM 1387 O O . TYR A 1 168 ? -9.515 -10.559 -13.823 1.00 87.44 168 TYR A O 1
ATOM 1395 N N . TYR A 1 169 ? -7.481 -9.715 -13.349 1.00 87.94 169 TYR A N 1
ATOM 1396 C CA . TYR A 1 169 ? -7.769 -8.355 -13.780 1.00 87.94 169 TYR A CA 1
ATOM 1397 C C . TYR A 1 169 ? -6.896 -7.978 -14.982 1.00 87.94 169 TYR A C 1
ATOM 1399 O O . TYR A 1 169 ? -5.675 -8.164 -14.925 1.00 87.94 169 TYR A O 1
ATOM 1407 N N . PRO A 1 170 ? -7.480 -7.458 -16.077 1.00 90.19 170 PRO A N 1
ATOM 1408 C CA . PRO A 1 170 ? -6.712 -7.047 -17.241 1.00 90.19 170 PRO A CA 1
ATOM 1409 C C . PRO A 1 170 ? -5.936 -5.760 -16.940 1.00 90.19 170 PRO A C 1
ATOM 1411 O O . PRO A 1 170 ? -6.523 -4.720 -16.642 1.00 90.19 170 PRO A O 1
ATOM 1414 N N . ILE A 1 171 ? -4.613 -5.810 -17.073 1.00 91.00 171 ILE A N 1
ATOM 1415 C CA . ILE A 1 171 ? -3.731 -4.643 -16.972 1.00 91.00 171 ILE A CA 1
ATOM 1416 C C . ILE A 1 171 ? -2.826 -4.598 -18.194 1.00 91.00 171 ILE A C 1
ATOM 1418 O O . ILE A 1 171 ? -2.210 -5.594 -18.574 1.00 91.00 171 ILE A O 1
ATOM 1422 N N . TYR A 1 172 ? -2.719 -3.425 -18.808 1.00 92.62 172 TYR A N 1
ATOM 1423 C CA . TYR A 1 172 ? -1.712 -3.177 -19.828 1.00 92.62 172 TYR A CA 1
ATOM 1424 C C . TYR A 1 172 ? -0.440 -2.684 -19.152 1.00 92.62 172 TYR A C 1
ATOM 1426 O O . TYR A 1 172 ? -0.421 -1.633 -18.510 1.00 92.62 172 TYR A O 1
ATOM 1434 N N . VAL A 1 17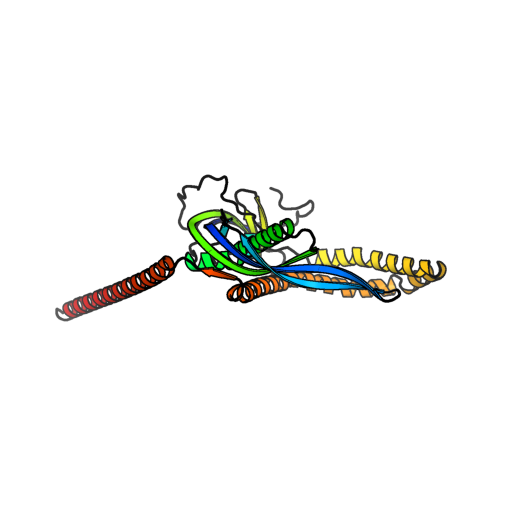3 ? 0.630 -3.455 -19.295 1.00 91.88 173 VAL A N 1
ATOM 1435 C CA . VAL A 1 173 ? 1.968 -3.084 -18.852 1.00 91.88 173 VAL A CA 1
ATOM 1436 C C . VAL A 1 173 ? 2.667 -2.415 -20.024 1.00 91.88 173 VAL A C 1
ATOM 1438 O O . VAL A 1 173 ? 2.954 -3.049 -21.037 1.00 91.88 173 VAL A O 1
ATOM 1441 N N . ILE A 1 174 ? 2.918 -1.120 -19.889 1.00 92.19 174 ILE A N 1
ATOM 1442 C CA . ILE A 1 174 ? 3.635 -0.312 -20.867 1.00 92.19 174 ILE A CA 1
ATOM 1443 C C . ILE A 1 174 ? 5.047 -0.111 -20.335 1.00 92.19 174 ILE A C 1
ATOM 1445 O O . ILE A 1 174 ? 5.268 0.650 -19.392 1.00 92.19 174 ILE A O 1
ATOM 1449 N N . ASN A 1 175 ? 6.002 -0.798 -20.947 1.00 90.25 175 ASN A N 1
ATOM 1450 C CA . ASN A 1 175 ? 7.417 -0.586 -20.693 1.00 90.25 175 ASN A CA 1
ATOM 1451 C C . ASN A 1 175 ? 7.965 0.339 -21.766 1.00 90.25 175 ASN A C 1
ATOM 1453 O O . ASN A 1 175 ? 7.770 0.089 -22.953 1.00 90.25 175 ASN A O 1
ATOM 1457 N N . TYR A 1 176 ? 8.653 1.400 -21.368 1.00 87.25 176 TYR A N 1
ATOM 1458 C CA . TYR A 1 176 ? 9.279 2.295 -22.330 1.00 87.25 176 TYR A CA 1
ATOM 1459 C C . TYR A 1 176 ? 10.616 2.822 -21.831 1.00 87.25 176 TYR A C 1
ATOM 1461 O O . TYR A 1 176 ? 10.863 2.931 -20.627 1.00 87.25 176 TYR A O 1
ATOM 1469 N N . LYS A 1 177 ? 11.487 3.168 -22.777 1.00 83.38 177 LYS A N 1
ATOM 1470 C CA . LYS A 1 177 ? 12.761 3.833 -22.495 1.00 83.38 177 LYS A CA 1
ATOM 1471 C C . LYS A 1 177 ? 12.621 5.334 -22.685 1.00 83.38 177 LYS A C 1
ATOM 1473 O O . LYS A 1 177 ? 12.070 5.788 -23.684 1.00 83.38 177 LYS A O 1
ATOM 1478 N N . TYR A 1 178 ? 13.145 6.106 -21.738 1.00 74.31 178 TYR A N 1
ATOM 1479 C CA . TYR A 1 178 ? 13.256 7.557 -21.880 1.00 74.31 178 TYR A CA 1
ATOM 1480 C C . TYR A 1 178 ? 14.706 7.990 -21.650 1.00 74.31 178 TYR A C 1
ATOM 1482 O O . TYR A 1 178 ? 15.279 7.746 -20.586 1.00 74.31 178 TYR A O 1
ATOM 1490 N N . GLY A 1 179 ? 15.303 8.625 -22.662 1.00 74.00 179 GLY A N 1
ATOM 1491 C CA . GLY A 1 179 ? 16.732 8.948 -22.681 1.00 74.00 179 GLY A CA 1
ATOM 1492 C C . GLY A 1 179 ? 17.620 7.716 -22.899 1.00 74.00 179 GLY A C 1
ATOM 1493 O O . GLY A 1 179 ? 17.223 6.770 -23.574 1.00 74.00 179 GLY A O 1
ATOM 1494 N N . SER A 1 180 ? 18.834 7.741 -22.344 1.00 68.38 180 SER A N 1
ATOM 1495 C CA . SER A 1 180 ? 19.864 6.717 -22.574 1.00 68.38 180 SER A CA 1
ATOM 1496 C C . SER A 1 180 ? 19.803 5.504 -21.635 1.00 68.38 180 SER A C 1
ATOM 1498 O O . SER A 1 180 ? 20.389 4.479 -21.963 1.00 68.38 180 SER A O 1
ATOM 1500 N N . GLU A 1 181 ? 19.135 5.582 -20.476 1.00 64.81 181 GLU A N 1
ATOM 1501 C CA . GLU A 1 181 ? 19.431 4.642 -19.371 1.00 64.81 181 GLU A CA 1
ATOM 1502 C C . GLU A 1 181 ? 18.222 4.105 -18.592 1.00 64.81 181 GLU A C 1
ATOM 1504 O O . GLU A 1 181 ? 18.365 3.157 -17.825 1.00 64.81 181 GLU A O 1
ATOM 1509 N N . SER A 1 182 ? 17.030 4.688 -18.723 1.00 69.19 182 SER A N 1
ATOM 1510 C CA . SER A 1 182 ? 15.942 4.418 -17.774 1.00 69.19 182 SER A CA 1
ATOM 1511 C C . SER A 1 182 ? 14.783 3.662 -18.424 1.00 69.19 182 SER A C 1
ATOM 1513 O O . SER A 1 182 ? 14.068 4.215 -19.261 1.00 69.19 182 SER A O 1
ATOM 1515 N N . ASN A 1 183 ? 14.593 2.405 -18.008 1.00 83.06 183 ASN A N 1
ATOM 1516 C CA . ASN A 1 183 ? 13.368 1.647 -18.255 1.00 83.06 183 ASN A CA 1
ATOM 1517 C C . ASN A 1 183 ? 12.298 2.127 -17.269 1.00 83.06 183 ASN A C 1
ATOM 1519 O O . ASN A 1 183 ? 12.493 2.065 -16.052 1.00 83.06 183 ASN A O 1
ATOM 1523 N N . PHE A 1 184 ? 11.182 2.604 -17.798 1.00 85.25 184 PHE A N 1
ATOM 1524 C CA . PHE A 1 184 ? 10.014 2.986 -17.023 1.00 85.25 184 PHE A CA 1
ATOM 1525 C C . PHE A 1 184 ? 8.907 1.975 -17.266 1.00 85.25 184 PHE A C 1
ATOM 1527 O O . PHE A 1 184 ? 8.700 1.532 -18.397 1.00 85.25 184 PHE A O 1
ATOM 1534 N N . THR A 1 185 ? 8.174 1.663 -16.204 1.00 89.94 185 THR A N 1
ATOM 1535 C CA . THR A 1 185 ? 6.978 0.835 -16.289 1.00 89.94 185 THR A CA 1
ATOM 1536 C C . THR A 1 185 ? 5.770 1.664 -15.900 1.00 89.94 185 THR A C 1
ATOM 1538 O O . THR A 1 185 ? 5.731 2.322 -14.855 1.00 89.94 185 THR A O 1
ATOM 1541 N N . CYS A 1 186 ? 4.774 1.619 -16.768 1.00 91.56 186 CYS A N 1
ATOM 1542 C CA . CYS A 1 186 ? 3.472 2.198 -16.550 1.00 91.56 186 CYS A CA 1
ATOM 1543 C C . CYS A 1 186 ? 2.417 1.100 -16.643 1.00 91.56 186 CYS A C 1
ATOM 1545 O O . CYS A 1 186 ? 2.484 0.222 -17.498 1.00 91.56 186 CYS A O 1
ATOM 1547 N N . LEU A 1 187 ? 1.466 1.132 -15.726 1.00 93.69 187 LEU A N 1
ATOM 1548 C CA . LEU A 1 187 ? 0.365 0.199 -15.619 1.00 93.69 187 LEU A CA 1
ATOM 1549 C C . LEU A 1 187 ? -0.901 0.961 -15.980 1.00 93.69 187 LEU A C 1
ATOM 1551 O O . LEU A 1 187 ? -1.205 1.997 -15.383 1.00 93.69 187 LEU A O 1
ATOM 1555 N N . VAL A 1 188 ? -1.621 0.455 -16.970 1.00 93.12 188 VAL A N 1
ATOM 1556 C CA . VAL A 1 188 ? -2.913 0.996 -17.371 1.00 93.12 188 VAL A CA 1
ATOM 1557 C C . VAL A 1 188 ? -3.975 -0.026 -17.025 1.00 93.12 188 VAL A C 1
ATOM 1559 O O . VAL A 1 188 ? -3.922 -1.175 -17.466 1.00 93.12 188 VAL A O 1
ATOM 1562 N N . ASP A 1 189 ? -4.933 0.407 -16.222 1.00 92.06 189 ASP A N 1
ATOM 1563 C CA . ASP A 1 189 ? -6.135 -0.346 -15.920 1.00 92.06 189 ASP A CA 1
ATOM 1564 C C . ASP A 1 189 ? -6.864 -0.667 -17.233 1.00 92.06 189 ASP A C 1
ATOM 1566 O O . ASP A 1 189 ? -7.269 0.236 -17.969 1.00 92.06 189 ASP A O 1
ATOM 1570 N N . GLY A 1 190 ? -7.012 -1.958 -17.543 1.00 88.38 190 GLY A N 1
ATOM 1571 C CA . GLY A 1 190 ? -7.606 -2.401 -18.800 1.00 88.38 190 GLY A CA 1
ATOM 1572 C C . GLY A 1 190 ? -9.109 -2.154 -18.916 1.00 88.38 190 GLY A C 1
ATOM 1573 O O . GLY A 1 190 ? -9.665 -2.343 -19.996 1.00 88.38 190 GLY A O 1
ATOM 1574 N N . ILE A 1 191 ? -9.750 -1.731 -17.830 1.00 88.06 191 ILE A N 1
ATOM 1575 C CA . ILE A 1 191 ? -11.176 -1.446 -17.731 1.00 88.06 191 ILE A CA 1
ATOM 1576 C C . ILE A 1 191 ? -11.416 0.058 -17.629 1.00 88.06 191 ILE A C 1
ATOM 1578 O O . ILE A 1 191 ? -12.161 0.620 -18.428 1.00 88.06 191 ILE A O 1
ATOM 1582 N N . THR A 1 192 ? -10.806 0.719 -16.641 1.00 89.31 192 THR A N 1
ATOM 1583 C CA . THR A 1 192 ? -11.067 2.147 -16.382 1.00 89.31 192 THR A CA 1
ATOM 1584 C C . THR A 1 192 ? -10.169 3.070 -17.202 1.00 89.31 192 THR A C 1
ATOM 1586 O O . THR A 1 192 ? -10.448 4.262 -17.314 1.00 89.31 192 THR A O 1
ATOM 1589 N N . GLY A 1 193 ? -9.067 2.550 -17.752 1.00 88.94 193 GLY A N 1
ATOM 1590 C CA . GLY A 1 193 ? -8.034 3.353 -18.402 1.00 88.94 193 GLY A CA 1
ATOM 1591 C C . GLY A 1 193 ? -7.211 4.205 -17.433 1.00 88.94 193 GLY A C 1
ATOM 1592 O O . GLY A 1 193 ? -6.403 5.014 -17.888 1.00 88.94 193 GLY A O 1
ATOM 1593 N N . GLN A 1 194 ? -7.394 4.055 -16.113 1.00 91.75 194 GLN A N 1
ATOM 1594 C CA . GLN A 1 194 ? -6.548 4.713 -15.120 1.00 91.75 194 GLN A CA 1
ATOM 1595 C C . GLN A 1 194 ? -5.091 4.298 -15.287 1.00 91.75 194 GLN A C 1
ATOM 1597 O O . GLN A 1 194 ? -4.778 3.156 -15.611 1.00 91.75 194 GLN A O 1
ATOM 1602 N N . VAL A 1 195 ? -4.193 5.246 -15.044 1.00 91.25 195 VAL A N 1
ATOM 1603 C CA . VAL A 1 195 ? -2.767 5.099 -15.317 1.00 91.25 195 VAL A CA 1
ATOM 1604 C C . VAL A 1 195 ? -1.994 5.282 -14.020 1.00 91.25 195 VAL A C 1
ATOM 1606 O O . VAL A 1 195 ? -2.108 6.317 -13.362 1.00 91.25 195 VAL A O 1
ATOM 1609 N N . ALA A 1 196 ? -1.168 4.304 -13.672 1.00 92.06 196 ALA A N 1
ATOM 1610 C CA . ALA A 1 196 ? -0.254 4.377 -12.544 1.00 92.06 196 ALA A CA 1
ATOM 1611 C C . ALA A 1 196 ? 1.114 3.847 -12.957 1.00 92.06 196 ALA A C 1
ATOM 1613 O O . ALA A 1 196 ? 1.228 2.801 -13.577 1.00 92.06 196 ALA A O 1
ATOM 1614 N N . GLY A 1 197 ? 2.182 4.541 -12.593 1.00 87.94 197 GLY A N 1
ATOM 1615 C CA . GLY A 1 197 ? 3.517 4.102 -12.969 1.00 87.94 197 GLY A CA 1
ATOM 1616 C C . GLY A 1 197 ? 4.595 5.045 -12.492 1.00 87.94 197 GLY A C 1
ATOM 1617 O O . GLY A 1 197 ? 4.326 6.031 -11.790 1.00 87.94 197 GLY A O 1
ATOM 1618 N N . ASP A 1 198 ? 5.812 4.733 -12.917 1.00 83.00 198 ASP A N 1
ATOM 1619 C CA . ASP A 1 198 ? 6.972 5.549 -12.619 1.00 83.00 198 ASP A CA 1
ATOM 1620 C C . ASP A 1 198 ? 6.799 6.957 -13.212 1.00 83.00 198 ASP A C 1
ATOM 1622 O O . ASP A 1 198 ? 6.502 7.146 -14.394 1.00 83.00 198 ASP A O 1
ATOM 1626 N N . ARG A 1 199 ? 7.008 7.981 -12.378 1.00 76.38 199 ARG A N 1
ATOM 1627 C CA . ARG A 1 199 ? 7.003 9.373 -12.837 1.00 76.38 199 ARG A CA 1
ATOM 1628 C C . ARG A 1 199 ? 8.277 9.660 -13.622 1.00 76.38 199 ARG A C 1
ATOM 1630 O O . ARG A 1 199 ? 9.383 9.435 -13.131 1.00 76.38 199 ARG A O 1
ATOM 1637 N N . GLN A 1 200 ? 8.114 10.226 -14.812 1.00 74.62 200 GLN A N 1
ATOM 1638 C CA . GLN A 1 200 ? 9.230 10.720 -15.606 1.00 74.62 200 GLN A CA 1
ATOM 1639 C C . GLN A 1 200 ? 9.646 12.102 -15.099 1.00 74.62 200 GLN A C 1
ATOM 1641 O O . GLN A 1 200 ? 8.889 13.067 -15.215 1.00 74.62 200 GLN A O 1
ATOM 1646 N N . TYR A 1 201 ? 10.867 12.211 -14.584 1.00 72.19 201 TYR A N 1
ATOM 1647 C CA . TYR A 1 201 ? 11.494 13.502 -14.330 1.00 72.19 201 TYR A CA 1
ATOM 1648 C C . TYR A 1 201 ? 12.572 13.726 -15.380 1.00 72.19 201 TYR A C 1
ATOM 1650 O O . TYR A 1 201 ? 13.606 13.065 -15.399 1.00 72.19 201 TYR A O 1
ATOM 1658 N N . SER A 1 202 ? 12.313 14.657 -16.291 1.00 70.88 202 SER A N 1
ATOM 1659 C CA . SER A 1 202 ? 13.330 15.107 -17.231 1.00 70.88 202 SER A CA 1
ATOM 1660 C C . SER A 1 202 ? 14.239 16.100 -16.517 1.00 70.88 202 SER A C 1
ATOM 1662 O O . SER A 1 202 ? 13.776 17.157 -16.092 1.00 70.88 202 SER A O 1
ATOM 1664 N N . MET A 1 203 ? 15.528 15.758 -16.414 1.00 77.06 203 MET A N 1
ATOM 1665 C CA . MET A 1 203 ? 16.561 16.637 -15.857 1.00 77.06 203 MET A CA 1
ATOM 1666 C C . MET A 1 203 ? 16.484 18.027 -16.494 1.00 77.06 203 MET A C 1
ATOM 1668 O O . MET A 1 203 ? 16.353 19.008 -15.780 1.00 77.06 203 MET A O 1
ATOM 1672 N N . THR A 1 204 ? 16.458 18.106 -17.827 1.00 74.06 204 THR A N 1
ATOM 1673 C CA . THR A 1 204 ? 16.388 19.377 -18.559 1.00 74.06 204 THR A CA 1
ATOM 1674 C C . THR A 1 204 ? 15.124 20.173 -18.246 1.00 74.06 204 THR A C 1
ATOM 1676 O O . THR A 1 204 ? 15.222 21.370 -17.994 1.00 74.06 204 THR A O 1
ATOM 1679 N N . LYS A 1 205 ? 13.946 19.532 -18.193 1.00 78.81 205 LYS A N 1
ATOM 1680 C CA . LYS A 1 205 ? 12.693 20.222 -17.837 1.00 78.81 205 LYS A CA 1
ATOM 1681 C C . LYS A 1 205 ? 12.717 20.743 -16.401 1.00 78.81 205 LYS A C 1
ATOM 1683 O O . LYS A 1 205 ? 12.273 21.861 -16.170 1.00 78.81 205 LYS A O 1
ATOM 1688 N N . VAL A 1 206 ? 13.240 19.965 -15.451 1.00 80.06 206 VAL A N 1
ATOM 1689 C CA . VAL A 1 206 ? 13.328 20.386 -14.043 1.00 80.06 206 VAL A CA 1
ATOM 1690 C C . VAL A 1 206 ? 14.354 21.503 -13.877 1.00 80.06 206 VAL A C 1
ATOM 1692 O O . VAL A 1 206 ? 14.013 22.534 -13.319 1.00 80.06 206 VAL A O 1
ATOM 1695 N N . THR A 1 207 ? 15.558 21.353 -14.429 1.00 79.19 207 THR A N 1
ATOM 1696 C CA . THR A 1 207 ? 16.608 22.384 -14.482 1.00 79.19 207 THR A CA 1
ATOM 1697 C C . THR A 1 207 ? 16.053 23.696 -15.047 1.00 79.19 207 THR A C 1
ATOM 1699 O O . THR A 1 207 ? 16.158 24.745 -14.405 1.00 79.19 207 THR A O 1
ATOM 1702 N N . LEU A 1 208 ? 15.373 23.646 -16.196 1.00 81.75 208 LEU A N 1
ATOM 1703 C CA . LEU A 1 208 ? 14.784 24.832 -16.814 1.00 81.75 208 LEU A CA 1
ATOM 1704 C C . LEU A 1 208 ? 13.657 25.435 -15.961 1.00 81.75 208 LEU A C 1
ATOM 1706 O O . LEU A 1 208 ? 13.628 26.646 -15.761 1.00 81.75 208 LEU A O 1
ATOM 1710 N N . ALA A 1 209 ? 12.765 24.608 -15.409 1.00 82.56 209 ALA A N 1
ATOM 1711 C CA . ALA A 1 209 ? 11.699 25.069 -14.522 1.00 82.56 209 ALA A CA 1
ATOM 1712 C C . ALA A 1 209 ? 12.252 25.714 -13.241 1.00 82.56 209 ALA A C 1
ATOM 1714 O O . ALA A 1 209 ? 11.737 26.737 -12.798 1.00 82.56 209 ALA A O 1
ATOM 1715 N N . THR A 1 210 ? 13.325 25.163 -12.668 1.00 81.88 210 THR A N 1
ATOM 1716 C CA . THR A 1 210 ? 14.020 25.752 -11.522 1.00 81.88 210 THR A CA 1
ATOM 1717 C C . THR A 1 210 ? 14.650 27.089 -11.898 1.00 81.88 210 THR A C 1
ATOM 1719 O O . THR A 1 210 ? 14.491 28.040 -11.148 1.00 81.88 210 THR A O 1
ATOM 1722 N N . LEU A 1 211 ? 15.292 27.206 -13.064 1.00 81.56 211 LEU A N 1
ATOM 1723 C CA . LEU A 1 211 ? 15.850 28.476 -13.548 1.00 81.56 211 LEU A CA 1
ATOM 1724 C C . LEU A 1 211 ? 14.769 29.556 -13.700 1.00 81.56 211 LEU A C 1
ATOM 1726 O O . LEU A 1 211 ? 14.926 30.659 -13.180 1.00 81.56 211 LEU A O 1
ATOM 1730 N N . ILE A 1 212 ? 13.661 29.217 -14.364 1.00 84.06 212 ILE A N 1
ATOM 1731 C CA . ILE A 1 212 ? 12.558 30.148 -14.636 1.00 84.06 212 ILE A CA 1
ATOM 1732 C C . ILE A 1 212 ? 11.790 30.505 -13.361 1.00 84.06 212 ILE A C 1
ATOM 1734 O O . ILE A 1 212 ? 11.352 31.639 -13.232 1.00 84.06 212 ILE A O 1
ATOM 1738 N N . GLY A 1 213 ? 11.606 29.571 -12.424 1.00 82.56 213 GLY A N 1
ATOM 1739 C CA . GLY A 1 213 ? 10.832 29.808 -11.202 1.00 82.56 213 GLY A CA 1
ATOM 1740 C C . GLY A 1 213 ? 11.635 30.463 -10.078 1.00 82.56 213 GLY A C 1
ATOM 1741 O O . GLY A 1 213 ? 11.142 31.367 -9.409 1.00 82.56 213 GLY A O 1
ATOM 1742 N N . PHE A 1 214 ? 12.882 30.034 -9.873 1.00 80.62 214 PHE A N 1
ATOM 1743 C CA . PHE A 1 214 ? 13.716 30.500 -8.764 1.00 80.62 214 PHE A CA 1
ATOM 1744 C C . PHE A 1 214 ? 14.163 31.950 -8.956 1.00 80.62 214 PHE A C 1
ATOM 1746 O O . PHE A 1 214 ? 14.092 32.742 -8.021 1.00 80.62 214 PHE A O 1
ATOM 1753 N N . TYR A 1 215 ? 14.575 32.318 -10.173 1.00 79.81 215 TYR A N 1
ATOM 1754 C CA . TYR A 1 215 ? 15.096 33.653 -10.465 1.00 79.81 215 TYR A CA 1
ATOM 1755 C C . TYR A 1 215 ? 14.099 34.793 -10.154 1.00 79.81 215 TYR A C 1
ATOM 1757 O O . TYR A 1 215 ? 14.438 35.665 -9.352 1.00 79.81 215 TYR A O 1
ATOM 1765 N N . PRO A 1 216 ? 12.860 34.803 -10.691 1.00 80.94 216 PRO A N 1
ATOM 1766 C CA . PRO A 1 216 ? 11.892 35.850 -10.379 1.00 80.94 216 PRO A CA 1
ATOM 1767 C C . PRO A 1 216 ? 11.406 35.782 -8.930 1.00 80.94 216 PRO A C 1
ATOM 1769 O O . PRO A 1 216 ? 11.155 36.828 -8.341 1.00 80.94 216 PRO A O 1
ATOM 1772 N N . MET A 1 217 ? 11.303 34.592 -8.325 1.00 84.19 217 MET A N 1
ATOM 1773 C CA . MET A 1 217 ? 10.876 34.452 -6.929 1.00 84.19 217 MET A CA 1
ATOM 1774 C C . MET A 1 217 ? 11.889 35.067 -5.958 1.00 84.19 217 MET A C 1
ATOM 1776 O O . MET A 1 217 ? 11.509 35.818 -5.065 1.00 84.19 217 MET A O 1
ATOM 1780 N N . VAL A 1 218 ? 13.182 34.795 -6.147 1.00 82.81 218 VAL A N 1
ATOM 1781 C CA . VAL A 1 218 ? 14.239 35.374 -5.307 1.00 82.81 218 VAL A CA 1
ATOM 1782 C C . VAL A 1 218 ? 14.323 36.882 -5.520 1.00 82.81 218 VAL A C 1
ATOM 1784 O O . VAL A 1 218 ? 14.387 37.629 -4.546 1.00 82.81 218 VAL A O 1
ATOM 1787 N N . LEU A 1 219 ? 14.242 37.345 -6.771 1.00 81.25 219 LEU A N 1
ATOM 1788 C CA . LEU A 1 219 ? 14.279 38.773 -7.079 1.00 81.25 219 LEU A CA 1
ATOM 1789 C C . LEU A 1 219 ? 13.096 39.525 -6.444 1.00 81.25 219 LEU A C 1
ATOM 1791 O O . LEU A 1 219 ? 13.296 40.541 -5.786 1.00 81.25 219 LEU A O 1
ATOM 1795 N N . THR A 1 220 ? 11.873 39.007 -6.591 1.00 82.12 220 THR A N 1
ATOM 1796 C CA . THR A 1 220 ? 10.662 39.617 -6.012 1.00 82.12 220 THR A CA 1
ATOM 1797 C C . THR A 1 220 ? 10.664 39.588 -4.486 1.00 82.12 220 THR A C 1
ATOM 1799 O O . THR A 1 220 ? 10.313 40.593 -3.872 1.00 82.12 220 THR A O 1
ATOM 1802 N N . ALA A 1 221 ? 11.104 38.491 -3.861 1.00 84.88 221 ALA A N 1
ATOM 1803 C CA . ALA A 1 221 ? 11.216 38.400 -2.407 1.00 84.88 221 ALA A CA 1
ATOM 1804 C C . ALA A 1 221 ? 12.213 39.423 -1.841 1.00 84.88 221 ALA A C 1
ATOM 1806 O O . ALA A 1 221 ? 11.924 40.072 -0.838 1.00 84.88 221 ALA A O 1
ATOM 1807 N N . LEU A 1 222 ? 13.362 39.603 -2.499 1.00 78.62 222 LEU A N 1
ATOM 1808 C CA . LEU A 1 222 ? 14.390 40.557 -2.081 1.00 78.62 222 LEU A CA 1
ATOM 1809 C C . LEU A 1 222 ? 13.951 42.011 -2.274 1.00 78.62 222 LEU A C 1
ATOM 1811 O O . LEU A 1 222 ? 14.133 42.822 -1.367 1.00 78.62 222 LEU A O 1
ATOM 1815 N N . VAL A 1 223 ? 13.338 42.330 -3.419 1.00 81.19 223 VAL A N 1
ATOM 1816 C CA . VAL A 1 223 ? 12.758 43.659 -3.669 1.00 81.19 223 VAL A CA 1
ATOM 1817 C C . VAL A 1 223 ? 11.678 43.957 -2.632 1.00 81.19 223 VAL A C 1
ATOM 1819 O O . VAL A 1 223 ? 11.726 45.003 -1.995 1.00 81.19 223 VAL A O 1
ATOM 1822 N N . GLY A 1 224 ? 10.759 43.015 -2.400 1.00 81.81 224 GLY A N 1
ATOM 1823 C CA . GLY A 1 224 ? 9.690 43.157 -1.414 1.00 81.81 224 GLY A CA 1
ATOM 1824 C C . GLY A 1 224 ? 10.223 43.395 -0.002 1.00 81.81 224 GLY A C 1
ATOM 1825 O O . GLY A 1 224 ? 9.820 44.361 0.638 1.00 81.81 224 GLY A O 1
ATOM 1826 N N . LEU A 1 225 ? 11.167 42.568 0.466 1.00 83.31 225 LEU A N 1
ATOM 1827 C CA . LEU A 1 225 ? 11.795 42.721 1.785 1.00 83.31 225 LEU A CA 1
ATOM 1828 C C . LEU A 1 225 ? 12.502 44.070 1.949 1.00 83.31 225 LEU A C 1
ATOM 1830 O O . LEU A 1 225 ? 12.358 44.702 2.993 1.00 83.31 225 LEU A O 1
ATOM 1834 N N . GLY A 1 226 ? 13.232 44.528 0.929 1.00 79.50 226 GLY A N 1
ATOM 1835 C CA . GLY A 1 226 ? 13.879 45.838 0.960 1.00 79.50 226 GLY A CA 1
ATOM 1836 C C . GLY A 1 226 ? 12.863 46.979 1.025 1.00 79.50 226 GLY A C 1
ATOM 1837 O O . GLY A 1 226 ? 13.004 47.871 1.856 1.00 79.50 226 GLY A O 1
ATOM 1838 N N . SER A 1 227 ? 11.795 46.907 0.225 1.00 79.06 227 SER A N 1
ATOM 1839 C CA . SER A 1 227 ? 10.742 47.928 0.181 1.00 79.06 227 SER A CA 1
ATOM 1840 C C . SER A 1 227 ? 9.922 48.052 1.470 1.00 79.06 227 SER A C 1
ATOM 1842 O O . SER A 1 227 ? 9.375 49.123 1.712 1.00 79.06 227 SER A O 1
ATOM 1844 N N . PHE A 1 228 ? 9.843 47.007 2.306 1.00 84.62 228 PHE A N 1
ATOM 1845 C CA . PHE A 1 228 ? 9.213 47.101 3.633 1.00 84.62 228 PHE A CA 1
ATOM 1846 C C . PHE A 1 228 ? 10.003 47.969 4.617 1.00 84.62 228 PHE A C 1
ATOM 1848 O O . PHE A 1 228 ? 9.413 48.514 5.547 1.00 84.62 228 PHE A O 1
ATOM 1855 N N . ILE A 1 229 ? 11.322 48.063 4.439 1.00 85.00 229 ILE A N 1
ATOM 1856 C CA . ILE A 1 229 ? 12.202 48.856 5.301 1.00 85.00 229 ILE A CA 1
ATOM 1857 C C . ILE A 1 229 ? 12.331 50.266 4.724 1.00 85.00 229 ILE A C 1
ATOM 1859 O O . ILE A 1 229 ? 12.061 51.241 5.416 1.00 85.00 229 ILE A O 1
ATOM 1863 N N . ASP A 1 230 ? 12.720 50.359 3.450 1.00 87.38 230 ASP A N 1
ATOM 1864 C CA . ASP A 1 230 ? 12.818 51.602 2.688 1.00 87.38 230 ASP A CA 1
ATOM 1865 C C . ASP A 1 230 ? 12.828 51.272 1.177 1.00 87.38 230 ASP A C 1
ATOM 1867 O O . ASP A 1 230 ? 13.637 50.447 0.729 1.00 87.38 230 ASP A O 1
ATOM 1871 N N . PRO A 1 231 ? 11.978 51.904 0.347 1.00 84.31 231 PRO A N 1
ATOM 1872 C CA . PRO A 1 231 ? 11.958 51.682 -1.101 1.00 84.31 231 PRO A CA 1
ATOM 1873 C C . PRO A 1 231 ? 13.329 51.819 -1.786 1.00 84.31 231 PRO A C 1
ATOM 1875 O O . PRO A 1 231 ? 13.618 51.081 -2.731 1.00 84.31 231 PRO A O 1
ATOM 1878 N N . SER A 1 232 ? 14.193 52.715 -1.300 1.00 85.12 232 SER A N 1
ATOM 1879 C CA . SER A 1 232 ? 15.540 52.933 -1.840 1.00 85.12 232 SER A CA 1
ATOM 1880 C C . SER A 1 232 ? 16.485 51.755 -1.571 1.00 85.12 232 SER A C 1
ATOM 1882 O O . SER A 1 232 ? 17.270 51.381 -2.447 1.00 85.12 232 SER A O 1
ATOM 1884 N N . ILE A 1 233 ? 16.348 51.094 -0.415 1.00 79.88 233 ILE A N 1
ATOM 1885 C CA . ILE A 1 233 ? 17.104 49.884 -0.055 1.00 79.88 233 ILE A CA 1
ATOM 1886 C C . ILE A 1 233 ? 16.701 48.717 -0.963 1.00 79.88 233 ILE A C 1
ATOM 1888 O O . ILE A 1 233 ? 17.564 47.959 -1.406 1.00 79.88 233 ILE A O 1
ATOM 1892 N N . GLY A 1 234 ? 15.414 48.600 -1.310 1.00 78.06 234 GLY A N 1
ATOM 1893 C CA . GLY A 1 234 ? 14.933 47.588 -2.258 1.00 78.06 234 GLY A CA 1
ATOM 1894 C C . GLY A 1 234 ? 15.583 47.699 -3.642 1.00 78.06 234 GLY A C 1
ATOM 1895 O O . GLY A 1 234 ? 16.031 46.696 -4.199 1.00 78.06 234 GLY A O 1
ATOM 1896 N N . ILE A 1 235 ? 15.711 48.919 -4.173 1.00 81.12 235 ILE A N 1
ATOM 1897 C CA . ILE A 1 235 ? 16.361 49.180 -5.471 1.00 81.12 235 ILE A CA 1
ATOM 1898 C C . ILE A 1 235 ? 17.867 48.879 -5.403 1.00 81.12 235 ILE A C 1
ATOM 1900 O O . ILE A 1 235 ? 18.440 48.307 -6.335 1.00 81.12 235 ILE A O 1
ATOM 1904 N N . LEU A 1 236 ? 18.514 49.234 -4.291 1.00 80.50 236 LEU A N 1
ATOM 1905 C CA . LEU A 1 236 ? 19.950 49.045 -4.093 1.00 80.50 236 LEU A CA 1
ATOM 1906 C C . LEU A 1 236 ? 20.309 47.555 -3.933 1.00 80.50 236 LEU A C 1
ATOM 1908 O O . LEU A 1 236 ? 21.273 47.086 -4.534 1.00 80.50 236 LEU A O 1
ATOM 1912 N N . LEU A 1 237 ? 19.485 46.777 -3.225 1.00 75.25 237 LEU A N 1
ATOM 1913 C CA . LEU A 1 237 ? 19.629 45.319 -3.138 1.00 75.25 237 LEU A CA 1
ATOM 1914 C C . LEU A 1 237 ? 19.390 44.630 -4.487 1.00 75.25 237 LEU A C 1
ATOM 1916 O O . LEU A 1 237 ? 20.132 43.712 -4.838 1.00 75.25 237 LEU A O 1
ATOM 1920 N N . ALA A 1 238 ? 18.408 45.087 -5.270 1.00 77.50 238 ALA A N 1
ATOM 1921 C CA . ALA A 1 238 ? 18.137 44.541 -6.600 1.00 77.50 238 ALA A CA 1
ATOM 1922 C C . ALA A 1 238 ? 19.292 44.777 -7.591 1.00 77.50 238 ALA A C 1
ATOM 1924 O O . ALA A 1 238 ? 19.553 43.932 -8.449 1.00 77.50 238 ALA A O 1
ATOM 1925 N N . SER A 1 239 ? 20.008 45.901 -7.470 1.00 77.31 239 SER A N 1
ATOM 1926 C CA . SER A 1 239 ? 21.160 46.215 -8.325 1.00 77.31 239 SER A CA 1
ATOM 1927 C C . SER A 1 239 ? 22.451 45.510 -7.880 1.00 77.31 239 SER A C 1
ATOM 1929 O O . SER A 1 239 ? 23.218 45.045 -8.728 1.00 77.31 239 SER A O 1
ATOM 1931 N N . LEU A 1 240 ? 22.675 45.343 -6.570 1.00 73.06 240 LEU A N 1
ATOM 1932 C CA . LEU A 1 240 ? 23.817 44.592 -6.023 1.00 73.06 240 LEU A CA 1
ATOM 1933 C C . LEU A 1 240 ? 23.705 43.087 -6.274 1.00 73.06 240 LEU A C 1
ATOM 1935 O O . LEU A 1 240 ? 24.681 42.452 -6.670 1.00 73.06 240 LEU A O 1
ATOM 1939 N N . LEU A 1 241 ? 22.506 42.524 -6.118 1.00 68.69 241 LEU A N 1
ATOM 1940 C CA . LEU A 1 241 ? 22.203 41.125 -6.437 1.00 68.69 241 LEU A CA 1
ATOM 1941 C C . LEU A 1 241 ? 21.787 40.944 -7.902 1.00 68.69 241 LEU A C 1
ATOM 1943 O O . LEU A 1 241 ? 21.084 39.995 -8.240 1.00 68.69 241 LEU A O 1
ATOM 1947 N N . SER A 1 242 ? 22.228 41.850 -8.777 1.00 69.06 242 SER A N 1
ATOM 1948 C CA . SER A 1 242 ? 21.945 41.823 -10.210 1.00 69.06 242 SER A CA 1
ATOM 1949 C C . SER A 1 242 ? 22.363 40.509 -10.878 1.00 69.06 242 SER A C 1
ATOM 1951 O O . SER A 1 242 ? 22.996 39.627 -10.289 1.00 69.06 242 SER A O 1
ATOM 1953 N N . PHE A 1 243 ? 22.035 40.406 -12.168 1.00 68.75 243 PHE A N 1
ATOM 1954 C CA . PHE A 1 243 ? 22.359 39.296 -13.067 1.00 68.75 243 PHE A CA 1
ATOM 1955 C C . PHE A 1 243 ? 23.751 38.675 -12.822 1.00 68.75 243 PHE A C 1
ATOM 1957 O O . PHE A 1 243 ? 23.897 37.461 -12.894 1.00 68.75 243 PHE A O 1
ATOM 1964 N N . LYS A 1 244 ? 24.762 39.471 -12.443 1.00 78.06 244 LYS A N 1
ATOM 1965 C CA . LYS A 1 244 ? 26.131 39.005 -12.161 1.00 78.06 244 LYS A CA 1
ATOM 1966 C C . LYS A 1 244 ? 26.263 38.017 -10.993 1.00 78.06 244 LYS A C 1
ATOM 1968 O O . LYS A 1 244 ? 27.177 37.205 -11.038 1.00 78.06 244 LYS A O 1
ATOM 1973 N N . VAL A 1 245 ? 25.402 38.068 -9.974 1.00 81.06 245 VAL A N 1
ATOM 1974 C CA . VAL A 1 245 ? 25.467 37.170 -8.798 1.00 81.06 245 VAL A CA 1
ATOM 1975 C C . VAL A 1 245 ? 24.401 36.079 -8.876 1.00 81.06 245 VAL A C 1
ATOM 1977 O O . VAL A 1 245 ? 24.699 34.902 -8.665 1.00 81.06 245 VAL A O 1
ATOM 1980 N N . LEU A 1 246 ? 23.166 36.440 -9.240 1.00 78.19 246 LEU A N 1
ATOM 1981 C CA . LEU A 1 246 ? 22.061 35.480 -9.303 1.00 78.19 246 LEU A CA 1
ATOM 1982 C C . LEU A 1 246 ? 22.217 34.458 -10.434 1.00 78.19 246 LEU A C 1
ATOM 1984 O O . LEU A 1 246 ? 21.849 33.299 -10.247 1.00 78.19 246 LEU A O 1
ATOM 1988 N N . VAL A 1 247 ? 22.776 34.842 -11.588 1.00 80.81 247 VAL A N 1
ATOM 1989 C CA . VAL A 1 247 ? 22.930 33.914 -12.721 1.00 80.81 247 VAL A CA 1
ATOM 1990 C C . VAL A 1 247 ? 23.953 32.819 -12.436 1.00 80.81 247 VAL A C 1
ATOM 1992 O O . VAL A 1 247 ? 23.597 31.660 -12.637 1.00 80.81 247 VAL A O 1
ATOM 1995 N N . PRO A 1 248 ? 25.164 33.099 -11.911 1.00 83.75 248 PRO A N 1
ATOM 1996 C CA . PRO A 1 248 ? 26.083 32.036 -11.507 1.00 83.75 248 PRO A CA 1
ATOM 1997 C C . PRO A 1 248 ? 25.478 31.076 -10.479 1.00 83.75 248 PRO A C 1
ATOM 1999 O O . PRO A 1 248 ? 25.604 29.864 -10.631 1.00 83.75 248 PRO A O 1
ATOM 2002 N N . ILE A 1 249 ? 24.759 31.593 -9.473 1.00 83.25 249 ILE A N 1
ATOM 2003 C CA . ILE A 1 249 ? 24.090 30.751 -8.470 1.00 83.25 249 ILE A CA 1
ATOM 2004 C C . ILE A 1 249 ? 23.030 29.869 -9.139 1.00 83.25 249 ILE A C 1
ATOM 2006 O O . ILE A 1 249 ? 23.016 28.658 -8.925 1.00 83.25 249 ILE A O 1
ATOM 2010 N N . ALA A 1 250 ? 22.172 30.440 -9.987 1.00 79.06 250 ALA A N 1
ATOM 2011 C CA . ALA A 1 250 ? 21.138 29.685 -10.688 1.00 79.06 250 ALA A CA 1
ATOM 2012 C C . ALA A 1 250 ? 21.732 28.634 -11.643 1.00 79.06 250 ALA A C 1
ATOM 2014 O O . ALA A 1 250 ? 21.217 27.518 -11.713 1.00 79.06 250 ALA A O 1
ATOM 2015 N N . LEU A 1 251 ? 22.842 28.947 -12.320 1.00 81.38 251 LEU A N 1
ATOM 2016 C CA . LEU A 1 251 ? 23.573 28.017 -13.187 1.00 81.38 251 LEU A CA 1
ATOM 2017 C C . LEU A 1 251 ? 24.219 26.858 -12.420 1.00 81.38 251 LEU A C 1
ATOM 2019 O O . LEU A 1 251 ? 24.399 25.799 -13.008 1.00 81.38 251 LEU A O 1
ATOM 2023 N N . ILE A 1 252 ? 24.537 27.020 -11.132 1.00 84.81 252 ILE A N 1
ATOM 2024 C CA . ILE A 1 252 ? 25.052 25.936 -10.278 1.00 84.81 252 ILE A CA 1
ATOM 2025 C C . ILE A 1 252 ? 23.899 25.125 -9.669 1.00 84.81 252 ILE A C 1
ATOM 2027 O O . ILE A 1 252 ? 23.908 23.893 -9.700 1.00 84.81 252 ILE A O 1
ATOM 2031 N N . VAL A 1 253 ? 22.879 25.800 -9.132 1.00 84.56 253 VAL A N 1
ATOM 2032 C CA . VAL A 1 253 ? 21.745 25.155 -8.447 1.00 84.56 253 VAL A CA 1
ATOM 2033 C C . VAL A 1 253 ? 20.883 24.354 -9.423 1.00 84.56 253 VAL A C 1
ATOM 2035 O O . VAL A 1 253 ? 20.373 23.291 -9.075 1.00 84.56 253 VAL A O 1
ATOM 2038 N N . SER A 1 254 ? 20.726 24.824 -10.657 1.00 80.56 254 SER A N 1
ATOM 2039 C CA . SER A 1 254 ? 19.818 24.221 -11.631 1.00 80.56 254 SER A CA 1
ATOM 2040 C C . SER A 1 254 ? 20.266 22.837 -12.157 1.00 80.56 254 SER A C 1
ATOM 2042 O O . SER A 1 254 ? 19.437 21.917 -12.183 1.00 80.56 254 SER A O 1
ATOM 2044 N N . PRO A 1 255 ? 21.549 22.598 -12.503 1.00 79.50 255 PRO A N 1
ATOM 2045 C CA . PRO A 1 255 ? 22.063 21.258 -12.786 1.00 79.50 255 PRO A CA 1
ATOM 2046 C C . PRO A 1 255 ? 21.983 20.326 -11.579 1.00 79.50 255 PRO A C 1
ATOM 2048 O O . PRO A 1 255 ? 21.624 19.162 -11.744 1.00 79.50 255 PRO A O 1
ATOM 2051 N N . LEU A 1 256 ? 22.252 20.827 -10.366 1.00 82.69 256 LEU A N 1
ATOM 2052 C CA . LEU A 1 256 ? 22.116 20.042 -9.135 1.00 82.69 256 LEU A CA 1
ATOM 2053 C C . LEU A 1 256 ? 20.663 19.611 -8.909 1.00 82.69 256 LEU A C 1
ATOM 2055 O O . LEU A 1 256 ? 20.408 18.435 -8.660 1.00 82.69 256 LEU A O 1
ATOM 2059 N N . ALA A 1 257 ? 19.700 20.520 -9.077 1.00 81.69 257 ALA A N 1
ATOM 2060 C CA . ALA A 1 257 ? 18.275 20.198 -9.021 1.00 81.69 257 ALA A CA 1
ATOM 2061 C C . ALA A 1 257 ? 17.887 19.158 -10.086 1.00 81.69 257 ALA A C 1
ATOM 2063 O O . ALA A 1 257 ? 17.144 18.218 -9.800 1.00 81.69 257 ALA A O 1
ATOM 2064 N N . GLY A 1 258 ? 18.440 19.283 -11.294 1.00 76.88 258 GLY A N 1
ATOM 2065 C CA . GLY A 1 258 ? 18.267 18.317 -12.373 1.00 76.88 258 GLY A CA 1
ATOM 2066 C C . GLY A 1 258 ? 18.831 16.928 -12.048 1.00 76.88 258 GLY A C 1
ATOM 2067 O O . GLY A 1 258 ? 18.154 15.925 -12.281 1.00 76.88 258 GLY A O 1
ATOM 2068 N N . LEU A 1 259 ? 20.038 16.852 -11.479 1.00 81.19 259 LEU A N 1
ATOM 2069 C CA . LEU A 1 259 ? 20.656 15.602 -11.025 1.00 81.19 259 LEU A CA 1
ATOM 2070 C C . LEU A 1 259 ? 19.839 14.964 -9.899 1.00 81.19 259 LEU A C 1
ATOM 2072 O O . LEU A 1 259 ? 19.510 13.780 -9.977 1.00 81.19 259 LEU A O 1
ATOM 2076 N N . CYS A 1 260 ? 19.435 15.751 -8.900 1.00 82.94 260 CYS A N 1
ATOM 2077 C CA . CYS A 1 260 ? 18.536 15.301 -7.842 1.00 82.94 260 CYS A CA 1
ATOM 2078 C C . CYS A 1 260 ? 17.239 14.734 -8.429 1.00 82.94 260 CYS A C 1
ATOM 2080 O O . CYS A 1 260 ? 16.811 13.660 -8.020 1.00 82.94 260 CYS A O 1
ATOM 2082 N N . ALA A 1 261 ? 16.649 15.391 -9.431 1.00 81.25 261 ALA A N 1
ATOM 2083 C CA . ALA A 1 261 ? 15.449 14.908 -10.105 1.00 81.25 261 ALA A CA 1
ATOM 2084 C C . ALA A 1 261 ? 15.680 13.620 -10.915 1.00 81.25 261 ALA A C 1
ATOM 2086 O O . ALA A 1 261 ? 14.798 12.763 -10.924 1.00 81.25 261 ALA A O 1
ATOM 2087 N N . LYS A 1 262 ? 16.856 13.439 -11.541 1.00 80.44 262 LYS A N 1
ATOM 2088 C CA . LYS A 1 262 ? 17.234 12.185 -12.226 1.00 80.44 262 LYS A CA 1
ATOM 2089 C C . LYS A 1 262 ? 17.273 11.009 -11.242 1.00 80.44 262 LYS A C 1
ATOM 2091 O O . LYS A 1 262 ? 16.754 9.940 -11.554 1.00 80.44 262 LYS A O 1
ATOM 2096 N N . TYR A 1 263 ? 17.852 11.203 -10.056 1.00 82.62 263 TYR A N 1
ATOM 2097 C CA . TYR A 1 263 ? 17.985 10.147 -9.041 1.00 82.62 263 TYR A CA 1
ATOM 2098 C C . TYR A 1 263 ? 16.767 10.010 -8.114 1.00 82.62 263 TYR A C 1
ATOM 2100 O O . TYR A 1 263 ? 16.594 8.976 -7.462 1.00 82.62 263 TYR A O 1
ATOM 2108 N N . TYR A 1 264 ? 15.881 11.008 -8.091 1.00 80.44 264 TYR A N 1
ATOM 2109 C CA . TYR A 1 264 ? 14.699 11.035 -7.233 1.00 80.44 264 TYR A CA 1
ATOM 2110 C C . TYR A 1 264 ? 13.795 9.796 -7.372 1.00 80.44 264 TYR A C 1
ATOM 2112 O O . TYR A 1 264 ? 13.393 9.269 -6.337 1.00 80.44 264 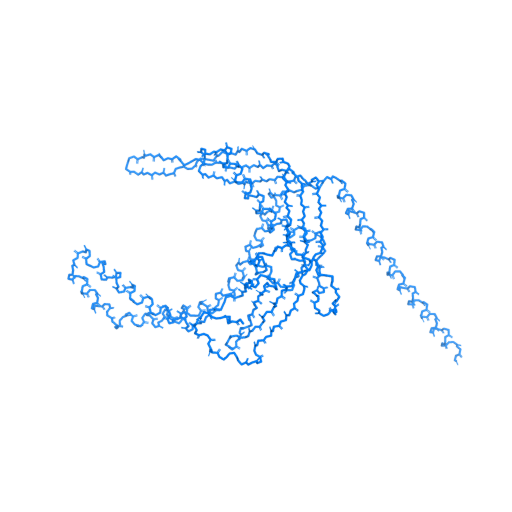TYR A O 1
ATOM 2120 N N . PRO A 1 265 ? 13.496 9.253 -8.572 1.00 74.81 265 PRO A N 1
ATOM 2121 C CA . PRO A 1 265 ? 12.680 8.044 -8.702 1.00 74.81 265 PRO A CA 1
ATOM 2122 C C . PRO A 1 265 ? 13.272 6.812 -8.015 1.00 74.81 265 PRO A C 1
ATOM 2124 O O . PRO A 1 265 ? 12.524 5.998 -7.477 1.00 74.81 265 PRO A O 1
ATOM 2127 N N . ILE A 1 266 ? 14.600 6.659 -8.034 1.00 79.81 266 ILE A N 1
ATOM 2128 C CA . ILE A 1 266 ? 15.288 5.523 -7.402 1.00 79.81 266 ILE A CA 1
ATOM 2129 C C . ILE A 1 266 ? 15.168 5.654 -5.884 1.00 79.81 266 ILE A C 1
ATOM 2131 O O . ILE A 1 266 ? 14.689 4.734 -5.219 1.00 79.81 266 ILE A O 1
ATOM 2135 N N . PHE A 1 267 ? 15.507 6.834 -5.358 1.00 83.19 267 PHE A N 1
ATOM 2136 C CA . PHE A 1 267 ? 15.357 7.155 -3.940 1.00 83.19 267 PHE A CA 1
ATOM 2137 C C . PHE A 1 267 ? 13.904 6.993 -3.468 1.00 83.19 267 PHE A C 1
ATOM 2139 O O . PHE A 1 267 ? 13.632 6.388 -2.433 1.00 83.19 267 PHE A O 1
ATOM 2146 N N . TYR A 1 268 ? 12.943 7.484 -4.251 1.00 78.12 268 TYR A N 1
ATOM 2147 C CA . TYR A 1 268 ? 11.518 7.395 -3.951 1.00 78.12 268 TYR A CA 1
ATOM 2148 C C . TYR A 1 268 ? 11.038 5.940 -3.879 1.00 78.12 268 TYR A C 1
ATOM 2150 O O . TYR A 1 268 ? 10.340 5.579 -2.930 1.00 78.12 268 TYR A O 1
ATOM 2158 N N . ARG A 1 269 ? 11.461 5.087 -4.824 1.00 73.94 269 ARG A N 1
ATOM 2159 C CA . ARG A 1 269 ? 11.167 3.644 -4.808 1.00 73.94 269 ARG A CA 1
ATOM 2160 C C . ARG A 1 269 ? 11.730 2.960 -3.564 1.00 73.94 269 ARG A C 1
ATOM 2162 O O . ARG A 1 269 ? 11.011 2.198 -2.921 1.00 73.94 269 ARG A O 1
ATOM 2169 N N . GLN A 1 270 ? 12.978 3.250 -3.199 1.00 79.38 270 GLN A N 1
ATOM 2170 C CA . GLN A 1 270 ? 13.594 2.705 -1.985 1.00 79.38 270 GLN A CA 1
ATOM 2171 C C . GLN A 1 270 ? 12.834 3.143 -0.730 1.00 79.38 270 GLN A C 1
ATOM 2173 O O . GLN A 1 270 ? 12.417 2.298 0.058 1.00 79.38 270 GLN A O 1
ATOM 2178 N N . ARG A 1 271 ? 12.528 4.439 -0.606 1.00 80.31 271 ARG A N 1
ATOM 2179 C CA . ARG A 1 271 ? 11.791 4.983 0.541 1.00 80.31 271 ARG A CA 1
ATOM 2180 C C . ARG A 1 271 ? 10.378 4.411 0.665 1.00 80.31 271 ARG A C 1
ATOM 2182 O O . ARG A 1 271 ? 9.883 4.223 1.773 1.00 80.31 271 ARG A O 1
ATOM 2189 N N . ILE A 1 272 ? 9.695 4.151 -0.452 1.00 72.56 272 ILE A N 1
ATOM 2190 C CA . ILE A 1 272 ? 8.386 3.484 -0.428 1.00 72.56 272 ILE A CA 1
ATOM 2191 C C . ILE A 1 272 ? 8.522 2.052 0.071 1.00 72.56 272 ILE A C 1
ATOM 2193 O O . ILE A 1 272 ? 7.754 1.661 0.948 1.00 72.56 272 ILE A O 1
ATOM 2197 N N . LYS A 1 273 ? 9.489 1.288 -0.452 1.00 73.81 273 LYS A N 1
ATOM 2198 C CA . LYS A 1 273 ? 9.740 -0.086 0.000 1.00 73.81 273 LYS A CA 1
ATOM 2199 C C . LYS A 1 273 ? 10.051 -0.118 1.493 1.00 73.81 273 LYS A C 1
ATOM 2201 O O . LYS A 1 273 ? 9.474 -0.922 2.215 1.00 73.81 273 LYS A O 1
ATOM 2206 N N . GLU A 1 274 ? 10.890 0.794 1.975 1.00 75.31 274 GLU A N 1
ATOM 2207 C CA . GLU A 1 274 ? 11.183 0.942 3.403 1.00 75.31 274 GLU A CA 1
ATOM 2208 C C . GLU A 1 274 ? 9.933 1.264 4.220 1.00 75.31 274 GLU A C 1
ATOM 2210 O O . GLU A 1 274 ? 9.694 0.612 5.229 1.00 75.31 274 GLU A O 1
ATOM 2215 N N . LYS A 1 275 ? 9.097 2.213 3.779 1.00 73.69 275 LYS A N 1
ATOM 2216 C CA . LYS A 1 275 ? 7.828 2.524 4.456 1.00 73.69 275 LYS A CA 1
ATOM 2217 C C . LYS A 1 275 ? 6.879 1.328 4.489 1.00 73.69 275 LYS A C 1
ATOM 2219 O O . LYS A 1 275 ? 6.245 1.093 5.511 1.00 73.69 275 LYS A O 1
ATOM 2224 N N . GLN A 1 276 ? 6.784 0.565 3.400 1.00 68.12 276 GLN A N 1
ATOM 2225 C CA . GLN A 1 276 ? 5.991 -0.666 3.359 1.00 68.12 276 GLN A CA 1
ATOM 2226 C C . GLN A 1 276 ? 6.528 -1.696 4.359 1.00 68.12 276 GLN A C 1
ATOM 2228 O O . GLN A 1 276 ? 5.750 -2.257 5.125 1.00 68.12 276 GLN A O 1
ATOM 2233 N N . TRP A 1 277 ? 7.848 -1.880 4.422 1.00 67.19 277 TRP A N 1
ATOM 2234 C CA . TRP A 1 277 ? 8.495 -2.768 5.391 1.00 67.19 277 TRP A CA 1
ATOM 2235 C C . TRP A 1 277 ? 8.344 -2.303 6.840 1.00 67.19 277 TRP A C 1
ATOM 2237 O O . TRP A 1 277 ? 8.146 -3.126 7.730 1.00 67.19 277 TRP A O 1
ATOM 2247 N N . GLN A 1 278 ? 8.423 -0.999 7.095 1.00 71.56 278 GLN A N 1
ATOM 2248 C CA . GLN A 1 278 ? 8.200 -0.423 8.419 1.00 71.56 278 GLN A CA 1
ATOM 2249 C C . GLN A 1 278 ? 6.752 -0.612 8.860 1.00 71.56 278 GLN A C 1
ATOM 2251 O O . GLN A 1 278 ? 6.534 -1.048 9.984 1.00 71.56 278 GLN A O 1
ATOM 2256 N N . ASN A 1 279 ? 5.784 -0.356 7.974 1.00 67.62 279 ASN A N 1
ATOM 2257 C CA . ASN A 1 279 ? 4.370 -0.609 8.245 1.00 67.62 279 ASN A CA 1
ATOM 2258 C C . ASN A 1 279 ? 4.113 -2.093 8.520 1.00 67.62 279 ASN A C 1
ATOM 2260 O O . ASN A 1 279 ? 3.402 -2.418 9.460 1.00 67.62 279 ASN A O 1
ATOM 2264 N N . TYR A 1 280 ? 4.732 -2.990 7.750 1.00 64.25 280 TYR A N 1
ATOM 2265 C CA . TYR A 1 280 ? 4.649 -4.431 7.982 1.00 64.25 280 TYR A CA 1
ATOM 2266 C C . TYR A 1 280 ? 5.187 -4.817 9.371 1.00 64.25 280 TYR A C 1
ATOM 2268 O O . TYR A 1 280 ? 4.532 -5.534 10.120 1.00 64.25 280 TYR A O 1
ATOM 2276 N N . ARG A 1 281 ? 6.357 -4.289 9.759 1.00 65.06 281 ARG A N 1
ATOM 2277 C CA . ARG A 1 281 ? 6.975 -4.568 11.068 1.00 65.06 281 ARG A CA 1
ATOM 2278 C C . ARG A 1 281 ? 6.227 -3.955 12.251 1.00 65.06 281 ARG A C 1
ATOM 2280 O O . ARG A 1 281 ? 6.206 -4.563 13.312 1.00 65.06 281 ARG A O 1
ATOM 2287 N N . SER A 1 282 ? 5.681 -2.748 12.109 1.00 68.38 282 SER A N 1
ATOM 2288 C CA . SER A 1 282 ? 4.965 -2.074 13.200 1.00 68.38 282 SER A CA 1
ATOM 2289 C C . SER A 1 282 ? 3.560 -2.631 13.392 1.00 68.38 282 SER A C 1
ATOM 2291 O O . SER A 1 282 ? 3.068 -2.677 14.516 1.00 68.38 282 SER A O 1
ATOM 2293 N N . ASN A 1 283 ? 2.920 -3.078 12.309 1.00 64.56 283 ASN A N 1
ATOM 2294 C CA . ASN A 1 283 ? 1.569 -3.604 12.380 1.00 64.56 283 ASN A CA 1
ATOM 2295 C C . ASN A 1 283 ? 1.506 -5.017 12.979 1.00 64.56 283 ASN A C 1
ATOM 2297 O O . ASN A 1 283 ? 0.549 -5.319 13.690 1.00 64.56 283 ASN A O 1
ATOM 2301 N N . SER A 1 284 ? 2.519 -5.857 12.741 1.00 58.59 284 SER A N 1
ATOM 2302 C CA . SER A 1 284 ? 2.478 -7.281 13.100 1.00 58.59 284 SER A CA 1
ATOM 2303 C C . SER A 1 284 ? 2.426 -7.576 14.606 1.00 58.59 284 SER A C 1
ATOM 2305 O O . SER A 1 284 ? 2.027 -8.673 14.984 1.00 58.59 284 SER A O 1
ATOM 2307 N N . SER A 1 285 ? 2.790 -6.625 15.474 1.00 58.84 285 SER A N 1
ATOM 2308 C CA . SER A 1 285 ? 2.720 -6.789 16.937 1.00 58.84 285 SER A CA 1
ATOM 2309 C C . SER A 1 285 ? 1.552 -6.054 17.603 1.00 58.84 285 SER A C 1
ATOM 2311 O O . SER A 1 285 ? 1.202 -6.382 18.734 1.00 58.84 285 SER A O 1
ATOM 2313 N N . GLN A 1 286 ? 0.946 -5.069 16.931 1.00 64.31 286 GLN A N 1
ATOM 2314 C CA . GLN A 1 286 ? -0.085 -4.193 17.512 1.00 64.31 286 GLN A CA 1
ATOM 2315 C C . GLN A 1 286 ? -1.506 -4.484 17.011 1.00 64.31 286 GLN A C 1
ATOM 2317 O O . GLN A 1 286 ? -2.474 -4.074 17.656 1.00 64.31 286 GLN A O 1
ATOM 2322 N N . PHE A 1 287 ? -1.641 -5.175 15.875 1.00 73.69 287 PHE A N 1
ATOM 2323 C CA . PHE A 1 287 ? -2.927 -5.472 15.244 1.00 73.69 287 PHE A CA 1
ATOM 2324 C C . PHE A 1 287 ? -3.038 -6.968 14.991 1.00 73.69 287 PHE A C 1
ATOM 2326 O O . PHE A 1 287 ? -2.510 -7.491 14.008 1.00 73.69 287 PHE A O 1
ATOM 2333 N N . THR A 1 288 ? -3.718 -7.655 15.902 1.00 75.12 288 THR A N 1
ATOM 2334 C CA . THR A 1 288 ? -3.907 -9.100 15.824 1.00 75.12 288 THR A CA 1
ATOM 2335 C C . THR A 1 288 ? -5.271 -9.431 15.239 1.00 75.12 288 THR A C 1
ATOM 2337 O O . THR A 1 288 ? -6.243 -8.678 15.360 1.00 75.12 288 THR A O 1
ATOM 2340 N N . TYR A 1 289 ? -5.335 -10.583 14.592 1.00 71.81 289 TYR A N 1
ATOM 2341 C CA . TYR A 1 289 ? -6.574 -11.233 14.216 1.00 71.81 289 TYR A CA 1
ATOM 2342 C C . TYR A 1 289 ? -6.489 -12.664 14.715 1.00 71.81 289 TYR A C 1
ATOM 2344 O O . TYR A 1 289 ? -5.444 -13.299 14.572 1.00 71.81 289 TYR A O 1
ATOM 2352 N N . ASP A 1 290 ? -7.586 -13.163 15.265 1.00 69.75 290 ASP A N 1
ATOM 2353 C CA . ASP A 1 290 ? -7.726 -14.587 15.511 1.00 69.75 290 ASP A CA 1
ATOM 2354 C C . ASP A 1 290 ? -8.763 -15.135 14.541 1.00 69.75 290 ASP A C 1
ATOM 2356 O O . ASP A 1 290 ? -9.866 -14.605 14.371 1.00 69.75 290 ASP A O 1
ATOM 2360 N N . PHE A 1 291 ? -8.392 -16.225 13.881 1.00 54.56 291 PHE A N 1
ATOM 2361 C CA . PHE A 1 291 ? -9.400 -17.129 13.371 1.00 54.56 291 PHE A CA 1
ATOM 2362 C C . PHE A 1 291 ? -9.920 -17.940 14.553 1.00 54.56 291 PHE A C 1
ATOM 2364 O O . PHE A 1 291 ? -9.127 -18.385 15.384 1.00 54.56 291 PHE A O 1
ATOM 2371 N N . THR A 1 292 ? -11.228 -18.198 14.610 1.00 51.00 292 THR A N 1
ATOM 2372 C CA . THR A 1 292 ? -11.758 -19.191 15.552 1.00 51.00 292 THR A CA 1
ATOM 2373 C C . THR A 1 292 ? -10.933 -20.482 15.438 1.00 51.00 292 THR A C 1
ATOM 2375 O O . THR A 1 292 ? -10.533 -20.880 14.338 1.00 51.00 292 THR A O 1
ATOM 2378 N N . THR A 1 293 ? -10.630 -21.116 16.574 1.00 50.38 293 THR A N 1
ATOM 2379 C CA . THR A 1 293 ? -9.661 -22.226 16.760 1.00 50.38 293 THR A CA 1
ATOM 2380 C C . THR A 1 293 ? -9.709 -23.344 15.703 1.00 50.38 293 THR A C 1
ATOM 2382 O O . THR A 1 293 ? -8.702 -24.004 15.438 1.00 50.38 293 THR A O 1
ATOM 2385 N N . SER A 1 294 ? -10.845 -23.512 15.026 1.00 52.28 294 SER A N 1
ATOM 2386 C CA . SER A 1 294 ? -11.041 -24.413 13.886 1.00 52.28 294 SER A CA 1
ATOM 2387 C C . SER A 1 294 ? -10.103 -24.171 12.686 1.00 52.28 294 SER A C 1
ATOM 2389 O O . SER A 1 294 ? -9.708 -25.125 12.011 1.00 52.28 294 SER A O 1
ATOM 2391 N N . PHE A 1 295 ? -9.695 -22.928 12.404 1.00 49.94 295 PHE A N 1
ATOM 2392 C CA . PHE A 1 295 ? -8.876 -22.623 11.223 1.00 49.94 295 PHE A CA 1
ATOM 2393 C C . PHE A 1 295 ? -7.415 -23.040 11.397 1.00 49.94 295 PHE A C 1
ATOM 2395 O O . PHE A 1 295 ? -6.843 -23.643 10.491 1.00 49.94 295 PHE A O 1
ATOM 2402 N N . GLN A 1 296 ? -6.810 -22.763 12.558 1.00 52.72 296 GLN A N 1
ATOM 2403 C CA . GLN A 1 296 ? -5.424 -23.161 12.833 1.00 52.72 296 GLN A CA 1
ATOM 2404 C C . GLN A 1 296 ? -5.261 -24.683 12.766 1.00 52.72 296 GLN A C 1
ATOM 2406 O O . GLN A 1 296 ? -4.309 -25.170 12.157 1.00 52.72 296 GLN A O 1
ATOM 2411 N N . GLN A 1 297 ? -6.227 -25.436 13.300 1.00 65.12 297 GLN A N 1
ATOM 2412 C CA . GLN A 1 297 ? -6.249 -26.898 13.191 1.00 65.12 297 GLN A CA 1
ATOM 2413 C C . GLN A 1 297 ? -6.373 -27.365 11.731 1.00 65.12 297 GLN A C 1
ATOM 2415 O O . GLN A 1 297 ? -5.660 -28.273 11.288 1.00 65.12 297 GLN A O 1
ATOM 2420 N N . LYS A 1 298 ? -7.229 -26.709 10.939 1.00 64.81 298 LYS A N 1
ATOM 2421 C CA . LYS A 1 298 ? -7.385 -27.007 9.507 1.00 64.81 298 LYS A CA 1
ATOM 2422 C C . LYS A 1 298 ? -6.128 -26.668 8.694 1.00 64.81 298 LYS A C 1
ATOM 2424 O O . LYS A 1 298 ? -5.782 -27.379 7.755 1.00 64.81 298 LYS A O 1
ATOM 2429 N N . TYR A 1 299 ? -5.411 -25.614 9.067 1.00 60.91 299 TYR A N 1
ATOM 2430 C CA . TYR A 1 299 ? -4.163 -25.229 8.416 1.00 60.91 299 TYR A CA 1
ATOM 2431 C C . TYR A 1 299 ? -3.018 -26.199 8.739 1.00 60.91 299 TYR A C 1
ATOM 2433 O O . TYR A 1 299 ? -2.292 -26.633 7.841 1.00 60.91 299 TYR A O 1
ATOM 2441 N N . GLN A 1 300 ? -2.882 -26.598 10.007 1.00 68.94 300 GLN A N 1
ATOM 2442 C CA . GLN A 1 300 ? -1.883 -27.585 10.421 1.00 68.94 300 GLN A CA 1
ATOM 2443 C C . GLN A 1 300 ? -2.095 -28.934 9.721 1.00 68.94 300 GLN A C 1
ATOM 2445 O O . GLN A 1 300 ? -1.140 -29.500 9.187 1.00 68.94 300 GLN A O 1
ATOM 2450 N N . SER A 1 301 ? -3.342 -29.408 9.640 1.00 72.38 301 SER A N 1
ATOM 2451 C CA . SER A 1 301 ? -3.671 -30.645 8.917 1.00 72.38 301 SER A CA 1
ATOM 2452 C C . SER A 1 301 ? -3.387 -30.545 7.413 1.00 72.38 301 SER A C 1
ATOM 2454 O O . SER A 1 301 ? -2.821 -31.474 6.839 1.00 72.38 301 SER A O 1
ATOM 2456 N N . TYR A 1 302 ? -3.670 -29.403 6.777 1.00 70.00 302 TYR A N 1
ATOM 2457 C CA . TYR A 1 302 ? -3.332 -29.184 5.366 1.00 70.00 302 TYR A CA 1
ATOM 2458 C C . TYR A 1 302 ? -1.816 -29.239 5.100 1.00 70.00 302 TYR A C 1
ATOM 2460 O O . TYR A 1 302 ? -1.366 -29.886 4.152 1.00 70.00 302 TYR A O 1
ATOM 2468 N N . ARG A 1 303 ? -0.999 -28.616 5.962 1.00 68.75 303 ARG A N 1
ATOM 2469 C CA . ARG A 1 303 ? 0.473 -28.667 5.859 1.00 68.75 303 ARG A CA 1
ATOM 2470 C C . ARG A 1 303 ? 1.010 -30.088 6.017 1.00 68.75 303 ARG A C 1
ATOM 2472 O O . ARG A 1 303 ? 1.910 -30.479 5.275 1.00 68.75 303 ARG A O 1
ATOM 2479 N N . GLN A 1 304 ? 0.445 -30.858 6.943 1.00 80.31 304 GLN A N 1
ATOM 2480 C CA . GLN A 1 304 ? 0.797 -32.267 7.127 1.00 80.31 304 GLN A CA 1
ATOM 2481 C C . GLN A 1 304 ? 0.442 -33.099 5.886 1.00 80.31 304 GLN A C 1
ATOM 2483 O O . GLN A 1 304 ? 1.275 -33.877 5.424 1.00 80.31 304 GLN A O 1
ATOM 2488 N N . GLN A 1 305 ? -0.733 -32.883 5.285 1.00 83.56 305 GLN A N 1
ATOM 2489 C CA . GLN A 1 305 ? -1.129 -33.564 4.047 1.00 83.56 305 GLN A CA 1
ATOM 2490 C C . GLN A 1 305 ? -0.200 -33.239 2.874 1.00 83.56 305 GLN A C 1
ATOM 2492 O O . GLN A 1 305 ? 0.221 -34.152 2.165 1.00 83.56 305 GLN A O 1
ATOM 2497 N N . GLN A 1 306 ? 0.182 -31.971 2.685 1.00 72.31 306 GLN A N 1
ATOM 2498 C CA . GLN A 1 306 ? 1.146 -31.622 1.637 1.00 72.31 306 GLN A CA 1
ATOM 2499 C C . GLN A 1 306 ? 2.494 -32.317 1.856 1.00 72.31 306 GLN A C 1
ATOM 2501 O O . GLN A 1 306 ? 3.054 -32.876 0.916 1.00 72.31 306 GLN A O 1
ATOM 2506 N N . GLN A 1 307 ? 3.014 -32.325 3.087 1.00 77.88 307 GLN A N 1
ATOM 2507 C CA . GLN A 1 307 ? 4.274 -33.011 3.389 1.00 77.88 307 GLN A CA 1
ATOM 2508 C C . GLN A 1 307 ? 4.197 -34.511 3.085 1.00 77.88 307 GLN A C 1
ATOM 2510 O O . GLN A 1 307 ? 5.131 -35.057 2.498 1.00 77.88 307 GLN A O 1
ATOM 2515 N N . GLN A 1 308 ? 3.074 -35.158 3.405 1.00 88.94 308 GLN A N 1
ATOM 2516 C CA . GLN A 1 308 ? 2.844 -36.564 3.067 1.00 88.94 308 GLN A CA 1
ATOM 2517 C C . GLN A 1 308 ? 2.815 -36.792 1.550 1.00 88.94 308 GLN A C 1
ATOM 2519 O O . GLN A 1 308 ? 3.471 -37.709 1.060 1.00 88.94 308 GLN A O 1
ATOM 2524 N N . GLN A 1 309 ? 2.134 -35.934 0.785 1.00 80.62 309 GLN A N 1
ATOM 2525 C CA . GLN A 1 309 ? 2.108 -36.027 -0.680 1.00 80.62 309 GLN A CA 1
ATOM 2526 C C . GLN A 1 309 ? 3.500 -35.847 -1.299 1.00 80.62 309 GLN A C 1
ATOM 2528 O 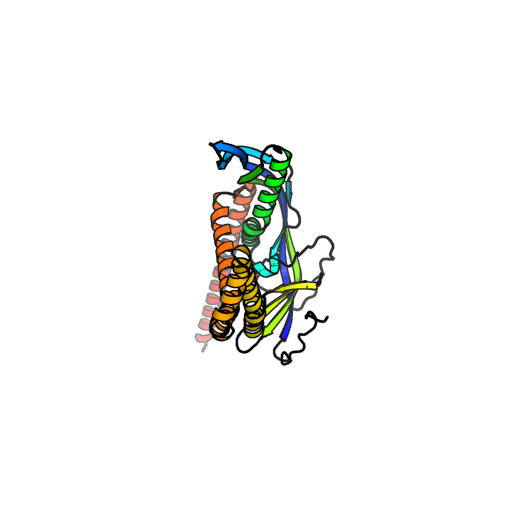O . GLN A 1 309 ? 3.882 -36.597 -2.199 1.00 80.62 309 GLN A O 1
ATOM 2533 N N . TYR A 1 310 ? 4.293 -34.900 -0.791 1.00 79.38 310 TYR A N 1
ATOM 2534 C CA . TYR A 1 310 ? 5.677 -34.717 -1.232 1.00 79.38 310 TYR A CA 1
ATOM 2535 C C . TYR A 1 310 ? 6.539 -35.948 -0.941 1.00 79.38 310 TYR A C 1
ATOM 2537 O O . TYR A 1 310 ? 7.307 -36.374 -1.804 1.00 79.38 310 TYR A O 1
ATOM 2545 N N . GLN A 1 311 ? 6.399 -36.552 0.241 1.00 91.12 311 GLN A N 1
ATOM 2546 C CA . GLN A 1 311 ? 7.118 -37.780 0.589 1.00 91.12 311 GLN A CA 1
ATOM 2547 C C . GLN A 1 311 ? 6.716 -38.950 -0.319 1.00 91.12 311 GLN A C 1
ATOM 2549 O O . GLN A 1 311 ? 7.592 -39.653 -0.822 1.00 91.12 311 GLN A O 1
ATOM 2554 N N . GLN A 1 312 ? 5.421 -39.111 -0.610 1.00 90.75 312 GLN A N 1
ATOM 2555 C CA . GLN A 1 312 ? 4.926 -40.137 -1.534 1.00 90.75 312 GLN A CA 1
ATOM 2556 C C . GLN A 1 312 ? 5.474 -39.947 -2.954 1.00 90.75 312 GLN A C 1
ATOM 2558 O O . GLN A 1 312 ? 5.930 -40.907 -3.573 1.00 90.75 312 GLN A O 1
ATOM 2563 N N . GLN A 1 313 ? 5.512 -38.711 -3.465 1.00 86.31 313 GLN A N 1
ATOM 2564 C CA . GLN A 1 313 ? 6.103 -38.435 -4.779 1.00 86.31 313 GLN A CA 1
ATOM 2565 C C . GLN A 1 313 ? 7.601 -38.756 -4.828 1.00 86.31 313 GLN A C 1
ATOM 2567 O O . GLN A 1 313 ? 8.083 -39.274 -5.835 1.00 86.31 313 GLN A O 1
ATOM 2572 N N . GLN A 1 314 ? 8.346 -38.463 -3.760 1.00 87.75 314 GLN A N 1
ATOM 2573 C CA . GLN A 1 314 ? 9.771 -38.797 -3.688 1.00 87.75 314 GLN A CA 1
ATOM 2574 C C . GLN A 1 314 ? 9.993 -40.312 -3.660 1.00 87.75 314 GLN A C 1
ATOM 2576 O O . GLN A 1 314 ? 10.841 -40.816 -4.395 1.00 87.75 314 GLN A O 1
ATOM 2581 N N . GLN A 1 315 ? 9.191 -41.050 -2.887 1.00 91.81 315 GLN A N 1
ATOM 2582 C CA . GLN A 1 315 ? 9.232 -42.515 -2.863 1.00 91.81 315 GLN A CA 1
ATOM 2583 C C . GLN A 1 315 ? 8.919 -43.111 -4.239 1.00 91.81 315 GLN A C 1
ATOM 2585 O O . GLN A 1 315 ? 9.645 -43.985 -4.710 1.00 91.81 315 GLN A O 1
ATOM 2590 N N . TYR A 1 316 ? 7.899 -42.594 -4.925 1.00 92.50 316 TYR A N 1
ATOM 2591 C CA . TYR A 1 316 ? 7.537 -43.050 -6.266 1.00 92.50 316 TYR A CA 1
ATOM 2592 C C . TYR A 1 316 ? 8.668 -42.822 -7.282 1.00 92.50 316 TYR A C 1
ATOM 2594 O O . TYR A 1 316 ? 9.017 -43.725 -8.042 1.00 92.50 316 TYR A O 1
ATOM 2602 N N . LYS A 1 317 ? 9.324 -41.653 -7.249 1.00 90.06 317 LYS A N 1
ATOM 2603 C CA . LYS A 1 317 ? 10.497 -41.373 -8.098 1.00 90.06 317 LYS A CA 1
ATOM 2604 C C . LYS A 1 317 ? 11.667 -42.314 -7.804 1.00 90.06 317 LYS A C 1
ATOM 2606 O O . LYS A 1 317 ? 12.321 -42.776 -8.737 1.00 90.06 317 LYS A O 1
ATOM 2611 N N . GLN A 1 318 ? 11.922 -42.626 -6.533 1.00 93.12 318 GLN A N 1
ATOM 2612 C CA . GLN A 1 318 ? 12.966 -43.581 -6.150 1.00 93.12 318 GLN A CA 1
ATOM 2613 C C . GLN A 1 318 ? 12.657 -44.999 -6.651 1.00 93.12 318 GLN A C 1
ATOM 2615 O O . GLN A 1 318 ? 13.551 -45.663 -7.173 1.00 93.12 318 GLN A O 1
ATOM 2620 N N . GLN A 1 319 ? 11.399 -45.444 -6.569 1.00 95.56 319 GLN A N 1
ATOM 2621 C CA . GLN A 1 319 ? 10.976 -46.744 -7.104 1.00 95.56 319 GLN A CA 1
ATOM 2622 C C . GLN A 1 319 ? 11.155 -46.824 -8.625 1.00 95.56 319 GLN A C 1
ATOM 2624 O O . GLN A 1 319 ? 11.699 -47.808 -9.123 1.00 95.56 319 GLN A O 1
ATOM 2629 N N . GLN A 1 320 ? 10.785 -45.773 -9.364 1.00 93.75 320 GLN A N 1
ATOM 2630 C CA . GLN A 1 320 ? 11.005 -45.721 -10.814 1.00 93.75 320 GLN A CA 1
ATOM 2631 C C . GLN A 1 320 ? 12.493 -45.800 -11.180 1.00 93.75 320 GLN A C 1
ATOM 2633 O O . GLN A 1 320 ? 12.867 -46.532 -12.095 1.00 93.75 320 GLN A O 1
ATOM 2638 N N . GLN A 1 321 ? 13.359 -45.100 -10.442 1.00 93.62 321 GLN A N 1
ATOM 2639 C CA . GLN A 1 321 ? 14.808 -45.166 -10.659 1.00 93.62 321 GLN A CA 1
ATOM 2640 C C . GLN A 1 321 ? 15.377 -46.559 -10.365 1.00 93.62 321 GLN A C 1
ATOM 2642 O O . GLN A 1 321 ? 16.257 -47.025 -11.088 1.00 93.62 321 GLN A O 1
ATOM 2647 N N . GLN A 1 322 ? 14.884 -47.244 -9.329 1.00 94.12 322 GLN A N 1
ATOM 2648 C CA . GLN A 1 322 ? 15.291 -48.619 -9.035 1.00 94.12 322 GLN A CA 1
ATOM 2649 C C . GLN A 1 322 ? 14.858 -49.578 -10.146 1.00 94.12 322 GLN A C 1
ATOM 2651 O O . GLN A 1 322 ? 15.688 -50.345 -10.625 1.00 94.12 322 GLN A O 1
ATOM 2656 N N . GLN A 1 323 ? 13.609 -49.494 -10.613 1.00 94.19 323 GLN A N 1
ATOM 2657 C CA . GLN A 1 323 ? 13.120 -50.318 -11.724 1.00 94.19 323 GLN A CA 1
ATOM 2658 C C . GLN A 1 323 ? 13.954 -50.111 -12.992 1.00 94.19 323 GLN A C 1
ATOM 2660 O O . GLN A 1 323 ? 14.377 -51.084 -13.603 1.00 94.19 323 GLN A O 1
ATOM 2665 N N . GLN A 1 324 ? 14.282 -48.862 -13.339 1.00 92.75 324 GLN A N 1
ATOM 2666 C CA . GLN A 1 324 ? 15.163 -48.566 -14.474 1.00 92.75 324 GLN A CA 1
ATOM 2667 C C . GLN A 1 324 ? 16.558 -49.184 -14.308 1.00 92.75 324 GLN A C 1
ATOM 2669 O O . GLN A 1 324 ? 17.098 -49.747 -15.258 1.00 92.75 324 GLN A O 1
ATOM 2674 N N . ARG A 1 325 ? 17.138 -49.134 -13.100 1.00 93.25 325 ARG A N 1
ATOM 2675 C CA . ARG A 1 325 ? 18.428 -49.784 -12.812 1.00 93.25 325 ARG A CA 1
ATOM 2676 C C . ARG A 1 325 ? 18.357 -51.302 -12.963 1.00 93.25 325 ARG A C 1
ATOM 2678 O O . ARG A 1 325 ? 19.277 -51.874 -13.537 1.00 93.25 325 ARG A O 1
ATOM 2685 N N . PHE A 1 326 ? 17.284 -51.940 -12.493 1.00 94.88 326 PHE A N 1
ATOM 2686 C CA . PHE A 1 326 ? 17.075 -53.379 -12.676 1.00 94.88 326 PHE A CA 1
ATOM 2687 C C . PHE A 1 326 ? 16.931 -53.747 -14.155 1.00 94.88 326 PHE A C 1
ATOM 2689 O O . PHE A 1 326 ? 17.608 -54.664 -14.608 1.00 94.88 326 PHE A O 1
ATOM 2696 N N . THR A 1 327 ? 16.127 -53.009 -14.925 1.00 91.62 327 THR A N 1
ATOM 2697 C CA . THR A 1 327 ? 15.963 -53.251 -16.368 1.00 91.62 327 THR A CA 1
ATOM 2698 C C . THR A 1 327 ? 17.293 -53.137 -17.111 1.00 91.62 327 THR A C 1
ATOM 2700 O O . THR A 1 327 ? 17.633 -54.020 -17.896 1.00 91.62 327 THR A O 1
ATOM 2703 N N . ASN A 1 328 ? 18.085 -52.104 -16.811 1.00 91.00 328 ASN A N 1
ATOM 2704 C CA . ASN A 1 328 ? 19.403 -51.916 -17.419 1.00 91.00 328 ASN A CA 1
ATOM 2705 C C . ASN A 1 328 ? 20.390 -53.027 -17.013 1.00 91.00 328 ASN A C 1
ATOM 2707 O O . ASN A 1 328 ? 21.169 -53.489 -17.840 1.00 91.00 328 ASN A O 1
ATOM 2711 N N . ALA A 1 329 ? 20.354 -53.486 -15.756 1.00 91.25 329 ALA A N 1
ATOM 2712 C CA . ALA A 1 329 ? 21.195 -54.591 -15.295 1.00 91.25 329 ALA A CA 1
ATOM 2713 C C . ALA A 1 329 ? 20.848 -55.915 -15.998 1.00 91.25 329 ALA A C 1
ATOM 2715 O O . ALA A 1 329 ? 21.748 -56.619 -16.442 1.00 91.25 329 ALA A O 1
ATOM 2716 N N . VAL A 1 330 ? 19.556 -56.224 -16.162 1.00 91.00 330 VAL A N 1
ATOM 2717 C CA . VAL A 1 330 ? 19.096 -57.428 -16.876 1.00 91.00 330 VAL A CA 1
ATOM 2718 C C . VAL A 1 330 ? 19.497 -57.390 -18.353 1.00 91.00 330 VAL A C 1
ATOM 2720 O O . VAL A 1 330 ? 19.932 -58.406 -18.888 1.00 91.00 330 VAL A O 1
ATOM 2723 N N . GLN A 1 331 ? 19.398 -56.231 -19.013 1.00 87.56 331 GLN A N 1
ATOM 2724 C CA . GLN A 1 331 ? 19.845 -56.075 -20.403 1.00 87.56 331 GLN A CA 1
ATOM 2725 C C . GLN A 1 331 ? 21.351 -56.321 -20.560 1.00 87.56 331 GLN A C 1
ATOM 2727 O O . GLN A 1 331 ? 21.757 -56.978 -21.513 1.00 87.56 331 GLN A O 1
ATOM 2732 N N . ASN A 1 332 ? 22.164 -55.863 -19.606 1.00 87.00 332 ASN A N 1
ATOM 2733 C CA . ASN A 1 332 ? 23.615 -56.049 -19.643 1.00 87.00 332 ASN A CA 1
ATOM 2734 C C . ASN A 1 332 ? 24.068 -57.491 -19.361 1.00 87.00 332 ASN A C 1
ATOM 2736 O O . ASN A 1 332 ? 25.177 -57.839 -19.738 1.00 87.00 332 ASN A O 1
ATOM 2740 N N . CYS A 1 333 ? 23.256 -58.324 -18.700 1.00 82.62 333 CYS A N 1
ATOM 2741 C CA . CYS A 1 333 ? 23.584 -59.735 -18.452 1.00 82.62 333 CYS A CA 1
ATOM 2742 C C . CYS A 1 333 ? 23.203 -60.679 -19.607 1.00 82.62 333 CYS A C 1
ATOM 2744 O O . CYS A 1 333 ? 23.609 -61.836 -19.589 1.00 82.62 333 CYS A O 1
ATOM 2746 N N . ASN A 1 334 ? 22.407 -60.212 -20.574 1.00 72.75 334 ASN A N 1
ATOM 2747 C CA . ASN A 1 334 ? 21.979 -60.991 -21.745 1.00 72.75 334 ASN A CA 1
ATOM 2748 C C . ASN A 1 334 ? 22.827 -60.710 -23.005 1.00 72.75 334 ASN A C 1
ATOM 2750 O O . ASN A 1 334 ? 22.464 -61.155 -24.095 1.00 72.75 334 ASN A O 1
ATOM 2754 N N . LEU A 1 335 ? 23.922 -59.962 -22.852 1.00 60.72 335 LEU A N 1
ATOM 2755 C CA . LEU A 1 335 ? 24.986 -59.747 -23.836 1.00 60.72 335 LEU A CA 1
ATOM 2756 C C . LEU A 1 335 ? 26.230 -60.502 -23.368 1.00 60.72 335 LEU A C 1
ATOM 2758 O O . LEU A 1 335 ? 26.916 -61.074 -24.243 1.00 60.72 335 LEU A O 1
#

Secondary structure (DSSP, 8-state):
---SSS-------GGGEEEEEEEEEEEEEEEEEEEEEEEEEEEEEEEEETTEEEEEEEEEEEEEEEEEEEEEEEEEE--SSS-HHHHTTS----TT---------TTSB-S-PPPHHHHHHHHIIIIIHHHHHHHHHHHHHHH-TT-SEEEEEEEEEEEEEEEEEEEEEEEEEEEEEETTTEEEEEEEETTT--EEEPPP--HHHHHHHHHHHHHHHHHHHHHHHHHHH-HHHHHHHHHHT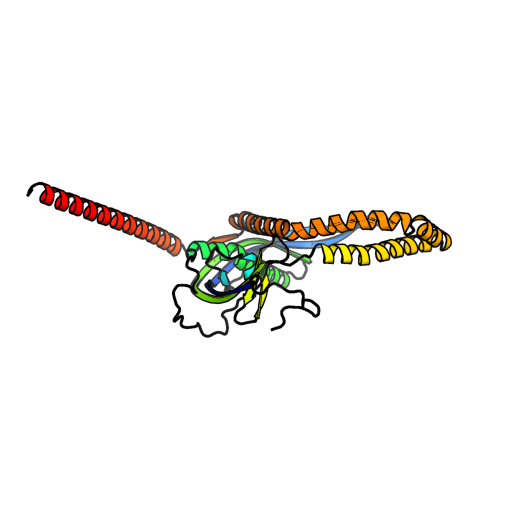SHHHHHHHHHHHHHHHHHHHHHHHHHHHHHHHHHHHHHHHHHHHHEEEEE-THHHHHHHHHHHHHHHHHHHHHHHHHHHHHHHHHHHHHHHH--

Organism: NCBI:txid392033

Sequence (335 aa):
MRFAPGGWTQSAKDDAITITRRYLPFWNLSLQGSINASVNLAYITVAKHGKTIVPTQRWHSIPMAINNLSLRDVNIYAAQTLDRYHLNKLNISFHNQNIVNLNYQENDIEQWTVDRDTAFQIGWDLNIIPQIKHLCAQHSQKLYPQYNTHQVTSFHFEIYSKQERLLYYPIYVINYKYGSESNFTCLVDGITGQVAGDRQYSMTKVTLATLIGFYPMVLTALVGLGSFIDPSIGILLASLLSFKVLVPIALIVSPLAGLCAKYYPIFYRQRIKEKQWQNYRSNSSQFTYDFTTSFQQKYQSYRQQQQQQYQQQQQYKQQQQQQQRFTNAVQNCNL